Protein 1UCT (pdb70)

Secondary structure (DSSP, 8-state):
-GGGS----EEESS-SEEETT--EEEEE---TT-SEEEEEEEETTEEEE-SEE-----EEEE-S--GGG-EEEEEEEEETTTEEEE---EEEEEE-SS---EEEESS-SEE-TT---EEEEE-SSS--SEEEEEETT-SS--SEEE-SSSEEEE--S--GGG-EEEEEEEE-TTSTTEE------EEEEE-

Foldseek 3Di:
DCVVPAFWAKFWPFALEAEAQAKTKIWTADDVQFPDKFKWFDDPHDTDGAFDWPPVTTMGMHGRDHLVRFHKMWIWTHGPDDDIDTGDIAGHAYEAPAAAWAKDKPDDQEAEQQDKIKIWTAHPPDDFQKKFKDFPPDGHGGPRMDRDHRDIDMDPSDDQVPFTKIWMWGHHPVRVRYIYHTHDIDGHHYD

Structure (mmCIF, N/CA/C/O backbone):
data_1UCT
#
_entry.id   1UCT
#
_cell.length_a   59.010
_cell.length_b   69.450
_cell.length_c   106.350
_cell.angle_alpha   90.00
_cell.angle_beta   90.00
_cell.angle_gamma   90.00
#
_symmetry.space_group_name_H-M   'C 2 2 21'
#
loop_
_entity.id
_entity.type
_entity.pdbx_description
1 polymer 'Immunoglobulin alpha Fc receptor'
2 water water
#
loop_
_atom_site.group_PDB
_atom_site.id
_atom_site.type_symbol
_atom_site.label_atom_id
_atom_site.label_alt_id
_atom_site.label_comp_id
_atom_site.label_asym_id
_atom_site.label_entity_id
_atom_site.label_seq_id
_atom_site.pdbx_PDB_ins_code
_atom_site.Cartn_x
_atom_site.Cartn_y
_atom_site.Cartn_z
_atom_site.occupancy
_atom_site.B_iso_or_equiv
_atom_site.auth_seq_id
_atom_site.auth_comp_id
_atom_site.auth_asym_id
_atom_site.auth_atom_id
_atom_site.pdbx_PDB_model_num
ATOM 1 N N . GLN A 1 3 ? -9.008 5.330 -19.234 1.00 35.95 2 GLN A N 1
ATOM 2 C CA . GLN A 1 3 ? -8.300 4.266 -20.016 1.00 32.41 2 GLN A CA 1
ATOM 3 C C . GLN A 1 3 ? -6.878 4.714 -20.423 1.00 30.43 2 GLN A C 1
ATOM 4 O O . GLN A 1 3 ? -6.354 4.267 -21.463 1.00 27.20 2 GLN A O 1
ATOM 10 N N . GLU A 1 4 ? -6.232 5.552 -19.606 1.00 27.84 3 GLU A N 1
ATOM 11 C CA . GLU A 1 4 ? -4.900 6.030 -20.004 1.00 29.95 3 GLU A CA 1
ATOM 12 C C . GLU A 1 4 ? -3.896 4.928 -20.300 1.00 29.69 3 GLU A C 1
ATOM 13 O O . GLU A 1 4 ? -2.983 5.109 -21.112 1.00 29.51 3 GLU A O 1
ATOM 19 N N . GLY A 1 5 ? -4.092 3.775 -19.676 1.00 29.75 4 GLY A N 1
ATOM 20 C CA . GLY A 1 5 ? -3.194 2.654 -19.892 1.00 31.22 4 GLY A CA 1
ATOM 21 C C . GLY A 1 5 ? -3.185 2.187 -21.332 1.00 31.57 4 GLY A C 1
ATOM 22 O O . GLY A 1 5 ? -2.240 1.522 -21.755 1.00 32.71 4 GLY A O 1
ATOM 23 N N . ASP A 1 6 ? -4.228 2.509 -22.092 1.00 30.25 5 ASP A N 1
ATOM 24 C CA . ASP A 1 6 ? -4.269 2.099 -23.493 1.00 30.04 5 ASP A CA 1
ATOM 25 C C . ASP A 1 6 ? -3.454 3.008 -24.422 1.00 28.37 5 ASP A C 1
ATOM 26 O O . ASP A 1 6 ? -3.215 2.675 -25.584 1.00 27.37 5 ASP A O 1
ATOM 31 N N . PHE A 1 7 ? -3.001 4.133 -23.889 1.00 25.57 6 PHE A N 1
ATOM 32 C CA . PHE A 1 7 ? -2.258 5.125 -24.675 1.00 25.39 6 PHE A CA 1
ATOM 33 C C . PHE A 1 7 ? -0.940 5.541 -24.014 1.00 24.62 6 PHE A C 1
ATOM 34 O O . PHE A 1 7 ? -0.798 6.690 -23.581 1.00 23.23 6 PHE A O 1
ATOM 42 N N . PRO A 1 8 ? 0.036 4.623 -23.937 1.00 25.32 7 PRO A N 1
ATOM 43 C CA . PRO A 1 8 ? 1.329 4.947 -23.323 1.00 25.78 7 PRO A CA 1
ATOM 44 C C . PRO A 1 8 ? 1.915 6.101 -24.086 1.00 25.95 7 PRO A C 1
ATOM 45 O O . PRO A 1 8 ? 1.769 6.141 -25.288 1.00 26.88 7 PRO A O 1
ATOM 49 N N . MET A 1 9 ? 2.559 7.042 -23.390 1.00 26.67 8 MET A N 1
ATOM 50 C CA . MET A 1 9 ? 3.161 8.208 -24.042 1.00 25.46 8 MET A CA 1
ATOM 51 C C . MET A 1 9 ? 4.667 8.065 -23.995 1.00 25.03 8 MET A C 1
ATOM 52 O O . MET A 1 9 ? 5.191 7.259 -23.229 1.00 23.36 8 MET A O 1
ATOM 57 N N . PRO A 1 10 ? 5.389 8.862 -24.813 1.00 23.16 9 PRO A N 1
ATOM 58 C CA . PRO A 1 10 ? 6.860 8.833 -24.839 1.00 22.30 9 PRO A CA 1
ATOM 59 C C . PRO A 1 10 ? 7.282 9.364 -23.464 1.00 22.91 9 PRO A C 1
ATOM 60 O O . PRO A 1 10 ? 6.634 10.276 -22.916 1.00 20.97 9 PRO A O 1
ATOM 64 N N . PHE A 1 11 ? 8.347 8.817 -22.897 1.00 21.73 10 PHE A N 1
ATOM 65 C CA . PHE A 1 11 ? 8.766 9.272 -21.590 1.00 22.00 10 PHE A CA 1
ATOM 66 C C . PHE A 1 11 ? 9.560 10.556 -21.662 1.00 22.55 10 PHE A C 1
ATOM 67 O O . PHE A 1 11 ? 9.970 11.000 -22.735 1.00 19.06 10 PHE A O 1
ATOM 75 N N . ILE A 1 12 ? 9.737 11.182 -20.505 1.00 22.93 11 ILE A N 1
ATOM 76 C CA . ILE A 1 12 ? 10.579 12.375 -20.410 1.00 24.85 11 ILE A CA 1
ATOM 77 C C . ILE A 1 12 ? 11.214 12.147 -19.049 1.00 24.89 11 ILE A C 1
ATOM 78 O O . ILE A 1 12 ? 10.553 11.642 -18.158 1.00 24.35 11 ILE A O 1
ATOM 83 N N . SER A 1 13 ? 12.491 12.460 -18.891 1.00 25.73 12 SER A N 1
ATOM 84 C CA . SER A 1 13 ? 13.112 12.248 -17.605 1.00 27.97 12 SER A CA 1
ATOM 85 C C . SER A 1 13 ? 14.244 13.218 -17.379 1.00 25.90 12 SER A C 1
ATOM 86 O O . SER A 1 13 ? 14.902 13.654 -18.320 1.00 26.29 12 SER A O 1
ATOM 89 N N . ALA A 1 14 ? 14.445 13.584 -16.121 1.00 23.01 13 ALA A N 1
ATOM 90 C CA . ALA A 1 14 ? 15.493 14.509 -15.768 1.00 23.81 13 ALA A CA 1
ATOM 91 C C . ALA A 1 14 ? 16.694 13.624 -15.616 1.00 23.67 13 ALA A C 1
ATOM 92 O O . ALA A 1 14 ? 16.567 12.518 -15.105 1.00 24.12 13 ALA A O 1
ATOM 94 N N . LYS A 1 15 ? 17.850 14.090 -16.057 1.00 24.73 14 LYS A N 1
ATOM 95 C CA . LYS A 1 15 ? 19.042 13.279 -15.931 1.00 26.53 14 LYS A CA 1
ATOM 96 C C . LYS A 1 15 ? 19.885 13.830 -14.799 1.00 25.31 14 LYS A C 1
ATOM 97 O O . LYS A 1 15 ? 20.875 13.222 -14.374 1.00 24.84 14 LYS A O 1
ATOM 103 N N . SER A 1 16 ? 19.488 14.997 -14.317 1.00 25.42 15 SER A N 1
ATOM 104 C CA . SER A 1 16 ? 20.155 15.611 -13.176 1.00 26.39 15 SER A CA 1
ATOM 105 C C . SER A 1 16 ? 19.013 16.097 -12.293 1.00 26.05 15 SER A C 1
ATOM 106 O O . SER A 1 16 ? 17.843 15.938 -12.648 1.00 27.23 15 SER A O 1
ATOM 109 N N . SER A 1 17 ? 19.318 16.684 -11.143 1.00 24.63 16 SER A N 1
ATOM 110 C CA . SER A 1 17 ? 18.246 17.076 -10.235 1.00 22.88 16 SER A CA 1
ATOM 111 C C . SER A 1 17 ? 17.194 18.081 -10.729 1.00 19.63 16 SER A C 1
ATOM 112 O O . SER A 1 17 ? 17.507 19.146 -11.269 1.00 19.68 16 SER A O 1
ATOM 115 N N . PRO A 1 18 ? 15.914 17.751 -10.547 1.00 20.05 17 PRO A N 1
ATOM 116 C CA . PRO A 1 18 ? 14.889 18.696 -10.995 1.00 18.73 17 PRO A CA 1
ATOM 117 C C . PRO A 1 18 ? 14.629 19.802 -9.972 1.00 20.00 17 PRO A C 1
ATOM 118 O O . PRO A 1 18 ? 13.687 20.589 -10.13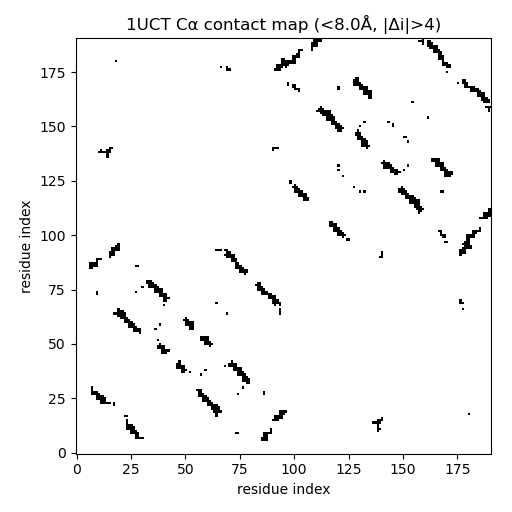0 1.00 22.68 17 PRO A O 1
ATOM 122 N N . VAL A 1 19 ? 15.406 19.809 -8.887 1.00 18.92 18 VAL A N 1
ATOM 123 C CA . VAL A 1 19 ? 15.302 20.819 -7.830 1.00 19.85 18 VAL A CA 1
ATOM 124 C C . VAL A 1 19 ? 16.565 21.634 -8.119 1.00 20.94 18 VAL A C 1
ATOM 125 O O . VAL A 1 19 ? 17.681 21.223 -7.818 1.00 20.87 18 VAL A O 1
ATOM 129 N N . ILE A 1 20 ? 16.387 22.801 -8.699 1.00 18.76 19 ILE A N 1
ATOM 130 C CA . ILE A 1 20 ? 17.537 23.541 -9.161 1.00 19.79 19 ILE A CA 1
ATOM 131 C C . ILE A 1 20 ? 17.815 24.908 -8.573 1.00 21.03 19 ILE A C 1
ATOM 132 O O . ILE A 1 20 ? 16.950 25.786 -8.618 1.00 22.13 19 ILE A O 1
ATOM 137 N N . PRO A 1 21 ? 19.037 25.127 -8.049 1.00 22.44 20 PRO A N 1
ATOM 138 C CA . PRO A 1 21 ? 19.343 26.448 -7.489 1.00 24.41 20 PRO A CA 1
ATOM 139 C C . PRO A 1 21 ? 19.227 27.511 -8.572 1.00 26.46 20 PRO A C 1
ATOM 140 O O . PRO A 1 21 ? 19.422 27.241 -9.766 1.00 26.19 20 PRO A O 1
ATOM 144 N N . LEU A 1 22 ? 18.937 28.734 -8.152 1.00 28.51 21 LEU A N 1
ATOM 145 C CA . LEU A 1 22 ? 18.800 29.827 -9.075 1.00 31.61 21 LEU A CA 1
ATOM 146 C C . LEU A 1 22 ? 20.079 29.909 -9.902 1.00 32.82 21 LEU A C 1
ATOM 147 O O . LEU A 1 22 ? 21.171 29.703 -9.385 1.00 33.54 21 LEU A O 1
ATOM 152 N N . ASP A 1 23 ? 19.935 30.166 -11.200 1.00 33.91 22 ASP A N 1
ATOM 153 C CA . ASP A 1 23 ? 21.069 30.241 -12.127 1.00 35.32 22 ASP A CA 1
ATOM 154 C C . ASP A 1 23 ? 21.728 28.890 -12.394 1.00 34.51 22 ASP A C 1
ATOM 155 O O . ASP A 1 23 ? 22.758 28.840 -13.066 1.00 35.36 22 ASP A O 1
ATOM 160 N N . GLY A 1 24 ? 21.146 27.800 -11.890 1.00 31.37 23 GLY A N 1
ATOM 161 C CA . GLY A 1 24 ? 21.728 26.479 -12.120 1.00 28.10 23 GLY A CA 1
ATOM 162 C C . GLY A 1 24 ? 21.383 25.895 -13.488 1.00 25.93 23 GLY A C 1
ATOM 163 O O . G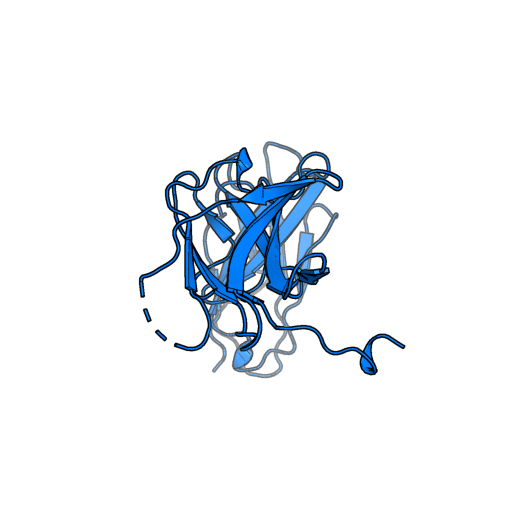LY A 1 24 ? 20.970 26.611 -14.408 1.00 25.26 23 GLY A O 1
ATOM 164 N N . SER A 1 25 ? 21.553 24.592 -13.657 1.00 25.10 24 SER A N 1
ATOM 165 C CA . SER A 1 25 ? 21.224 23.995 -14.948 1.00 25.13 24 SER A CA 1
ATOM 166 C C . SER A 1 25 ? 20.721 22.588 -14.757 1.00 23.35 24 SER A C 1
ATOM 167 O O . SER A 1 25 ? 20.777 22.051 -13.658 1.00 24.52 24 SER A O 1
ATOM 170 N N . VAL A 1 26 ? 20.179 21.999 -15.812 1.00 21.63 25 VAL A N 1
ATOM 171 C CA . VAL A 1 26 ? 19.653 20.638 -15.735 1.00 21.88 25 VAL A CA 1
ATOM 172 C C . VAL A 1 26 ? 19.715 20.002 -17.113 1.00 20.67 25 VAL A C 1
ATOM 173 O O . VAL A 1 26 ? 19.754 20.709 -18.146 1.00 21.91 25 VAL A O 1
ATOM 177 N N . LYS A 1 27 ? 19.762 18.671 -17.136 1.00 20.85 26 LYS A N 1
ATOM 178 C CA . LYS A 1 27 ? 19.807 17.921 -18.376 1.00 22.19 26 LYS A CA 1
ATOM 179 C C . LYS A 1 27 ? 18.522 17.097 -18.424 1.00 22.85 26 LYS A C 1
ATOM 180 O O . LYS A 1 27 ? 18.131 16.483 -17.421 1.00 23.25 26 LYS A O 1
ATOM 186 N N . ILE A 1 28 ? 17.891 17.053 -19.592 1.00 22.33 27 ILE A N 1
ATOM 187 C CA . ILE A 1 28 ? 16.640 16.340 -19.752 1.00 22.13 27 ILE A CA 1
ATOM 188 C C . ILE A 1 28 ? 16.673 15.472 -21.009 1.00 22.88 27 ILE A C 1
ATOM 189 O O . ILE A 1 28 ? 17.298 15.829 -22.006 1.00 20.44 27 ILE A O 1
ATOM 194 N N . GLN A 1 29 ? 15.983 14.337 -20.964 1.00 22.41 28 GLN A N 1
ATOM 195 C CA . GLN A 1 29 ? 15.970 13.427 -22.104 1.00 23.33 28 GLN A CA 1
ATOM 196 C C . GLN A 1 29 ? 14.552 13.016 -22.391 1.00 23.64 28 GLN A C 1
ATOM 197 O O . GLN A 1 29 ? 13.805 12.681 -21.468 1.00 24.04 28 GLN A O 1
ATOM 203 N N . CYS A 1 30 ? 14.180 13.029 -23.667 1.00 23.87 29 CYS A N 1
ATOM 204 C CA . CYS A 1 30 ? 12.837 12.643 -24.101 1.00 24.94 29 CYS A CA 1
ATOM 205 C C . CYS A 1 30 ? 12.948 11.410 -24.964 1.00 24.40 29 CYS A C 1
ATOM 206 O O . CYS A 1 30 ? 13.892 11.294 -25.740 1.00 26.33 29 CYS A O 1
ATOM 209 N N . GLN A 1 31 ? 11.989 10.506 -24.880 1.00 22.48 30 GLN A N 1
ATOM 210 C CA . GLN A 1 31 ? 12.051 9.295 -25.705 1.00 22.93 30 GLN A CA 1
ATOM 211 C C . GLN A 1 31 ? 11.893 9.614 -27.189 1.00 23.23 30 GLN A C 1
ATOM 212 O O . GLN A 1 31 ? 11.035 10.420 -27.569 1.00 20.73 30 GLN A O 1
ATOM 218 N N . ALA A 1 32 ? 12.699 8.959 -28.025 1.00 22.65 31 ALA A N 1
ATOM 219 C CA . ALA A 1 32 ? 12.638 9.176 -29.458 1.00 24.28 31 ALA A CA 1
ATOM 220 C C . ALA A 1 32 ? 11.401 8.613 -30.127 1.00 23.42 31 ALA A C 1
ATOM 221 O O . ALA A 1 32 ? 10.877 7.606 -29.717 1.00 23.45 31 ALA A O 1
ATOM 223 N N . ILE A 1 33 ? 10.926 9.313 -31.151 1.00 23.31 32 ILE A N 1
ATOM 224 C CA . ILE A 1 33 ? 9.800 8.849 -31.970 1.00 22.62 32 ILE A CA 1
ATOM 225 C C . ILE A 1 33 ? 10.411 8.982 -33.371 1.00 23.25 32 ILE A C 1
ATOM 226 O O . ILE A 1 33 ? 10.567 10.109 -33.903 1.00 21.21 32 ILE A O 1
ATOM 231 N N . ARG A 1 34 ? 10.779 7.841 -33.949 1.00 22.78 33 ARG A N 1
ATOM 232 C CA . ARG A 1 34 ? 11.446 7.793 -35.250 1.00 25.37 33 ARG A CA 1
ATOM 233 C C . ARG A 1 34 ? 10.867 8.611 -36.372 1.00 22.50 33 ARG A C 1
ATOM 234 O O . ARG A 1 34 ? 11.608 9.158 -37.179 1.00 21.34 33 ARG A O 1
ATOM 242 N N . GLU A 1 35 ? 9.546 8.672 -36.454 1.00 22.17 34 GLU A N 1
ATOM 243 C CA . GLU A 1 35 ? 8.896 9.428 -37.533 1.00 22.15 34 GLU A CA 1
ATOM 244 C C . GLU A 1 35 ? 8.826 10.947 -37.376 1.00 22.35 34 GLU A C 1
ATOM 245 O O . GLU A 1 35 ? 8.329 11.639 -38.283 1.00 21.02 34 GLU A O 1
ATOM 251 N N . ALA A 1 36 ? 9.318 11.478 -36.254 1.00 21.58 35 ALA A N 1
ATOM 252 C CA . ALA A 1 36 ? 9.267 12.942 -35.995 1.00 21.66 35 ALA A CA 1
ATOM 253 C C . ALA A 1 36 ? 10.366 13.694 -36.726 1.00 20.98 35 ALA A C 1
ATOM 254 O O . ALA A 1 36 ? 11.550 13.398 -36.534 1.00 22.17 35 ALA A O 1
ATOM 256 N N . TYR A 1 37 ? 10.018 14.672 -37.554 1.00 19.26 36 TYR A N 1
ATOM 257 C CA . TYR A 1 37 ? 11.070 15.373 -38.297 1.00 19.38 36 TYR A CA 1
ATOM 258 C C . TYR A 1 37 ? 11.768 16.363 -37.367 1.00 19.35 36 TYR A C 1
ATOM 259 O O . TYR A 1 37 ? 12.939 16.757 -37.574 1.00 19.10 36 TYR A O 1
ATOM 268 N N . LEU A 1 38 ? 11.061 16.695 -36.302 1.00 19.51 37 LEU A N 1
ATOM 269 C CA . LEU A 1 38 ? 11.572 17.572 -35.267 1.00 19.33 37 LEU A CA 1
ATOM 270 C C . LEU A 1 38 ? 11.026 17.241 -33.849 1.00 20.38 37 LEU A C 1
ATOM 271 O O . LEU A 1 38 ? 9.809 16.977 -33.632 1.00 18.67 37 LEU A O 1
ATOM 276 N N . THR A 1 39 ? 11.925 17.298 -32.874 1.00 18.76 38 THR A N 1
ATOM 277 C CA . THR A 1 39 ? 11.563 17.097 -31.482 1.00 18.82 38 THR A CA 1
ATOM 278 C C . THR A 1 39 ? 12.154 18.282 -30.737 1.00 18.49 38 THR A C 1
ATOM 279 O O . THR A 1 39 ? 13.335 18.611 -30.943 1.00 20.30 38 THR A O 1
ATOM 283 N N . GLN A 1 40 ? 11.353 18.940 -29.907 1.00 17.80 39 GLN A N 1
ATOM 284 C CA . GLN A 1 40 ? 11.824 20.096 -29.130 1.00 18.95 39 GLN A CA 1
ATOM 285 C C . GLN A 1 40 ? 11.281 20.013 -27.714 1.00 20.96 39 GLN A C 1
ATOM 286 O O . GLN A 1 40 ? 10.148 19.537 -27.488 1.00 19.50 39 GLN A O 1
ATOM 292 N N . LEU A 1 41 ? 12.088 20.491 -26.766 1.00 20.40 40 LEU A N 1
ATOM 293 C CA . LEU A 1 41 ? 11.707 20.538 -25.371 1.00 20.73 40 LEU A CA 1
ATOM 294 C C . LEU A 1 41 ? 10.915 21.825 -25.202 1.00 19.01 40 LEU A C 1
ATOM 295 O O . LEU A 1 41 ? 11.370 22.887 -25.629 1.00 19.76 40 LEU A O 1
ATOM 300 N N . MET A 1 42 ? 9.733 21.731 -24.597 1.00 18.51 41 MET A N 1
ATOM 301 C CA . MET A 1 42 ? 8.862 22.891 -24.408 1.00 18.34 41 MET A CA 1
ATOM 302 C C . MET A 1 42 ? 8.527 23.150 -22.919 1.00 18.88 41 MET A C 1
ATOM 303 O O . MET A 1 42 ? 8.458 22.219 -22.146 1.00 18.62 41 MET A O 1
ATOM 308 N N . ILE A 1 43 ? 8.343 24.415 -22.526 1.00 18.43 42 ILE A N 1
ATOM 309 C CA . ILE A 1 43 ? 7.896 24.702 -21.162 1.00 20.68 42 ILE A CA 1
ATOM 310 C C . ILE A 1 43 ? 6.469 25.182 -21.444 1.00 22.79 42 ILE A C 1
ATOM 311 O O . ILE A 1 43 ? 6.237 25.867 -22.451 1.00 21.18 42 ILE A O 1
ATOM 316 N N . ILE A 1 44 ? 5.533 24.855 -20.566 1.00 22.70 43 ILE A N 1
ATOM 317 C CA . ILE A 1 44 ? 4.146 25.219 -20.787 1.00 25.70 43 ILE A CA 1
ATOM 318 C C . ILE A 1 44 ? 3.708 26.360 -19.916 1.00 26.88 43 ILE A C 1
ATOM 319 O O . ILE A 1 44 ? 4.016 26.394 -18.721 1.00 27.61 43 ILE A O 1
ATOM 324 N N . LYS A 1 45 ? 2.964 27.280 -20.514 1.00 26.75 44 LYS A N 1
ATOM 325 C CA . LYS A 1 45 ? 2.446 28.441 -19.803 1.00 30.38 44 LYS A CA 1
ATOM 326 C C . LYS A 1 45 ? 0.958 28.454 -20.196 1.00 30.70 44 LYS A C 1
ATOM 327 O O . LYS A 1 45 ? 0.631 28.665 -21.369 1.00 31.08 44 LYS A O 1
ATOM 333 N N . ASN A 1 46 ? 0.067 28.233 -19.233 1.00 31.63 45 ASN A N 1
ATOM 334 C CA . ASN A 1 46 ? -1.379 28.149 -19.526 1.00 31.84 45 ASN A CA 1
ATOM 335 C C . ASN A 1 46 ? -1.465 27.031 -20.546 1.00 31.22 45 ASN A C 1
ATOM 336 O O . ASN A 1 46 ? -1.144 25.895 -20.223 1.00 32.43 45 ASN A O 1
ATOM 341 N N . SER A 1 47 ? -1.899 27.328 -21.767 1.00 28.75 46 SER A N 1
ATOM 342 C CA . SER A 1 47 ? -1.931 26.287 -22.792 1.00 27.70 46 SER A CA 1
ATOM 343 C C . SER A 1 47 ? -1.071 26.671 -23.987 1.00 26.90 46 SER A C 1
ATOM 344 O O . SER A 1 47 ? -1.382 26.325 -25.126 1.00 25.55 46 SER A O 1
ATOM 347 N N . THR A 1 48 ? 0.016 27.394 -23.715 1.00 26.03 47 THR A N 1
ATOM 348 C CA . THR A 1 48 ? 0.975 27.778 -24.749 1.00 25.79 47 THR A CA 1
ATOM 349 C C . THR A 1 48 ? 2.291 27.065 -24.457 1.00 25.05 47 THR A C 1
ATOM 350 O O . THR A 1 48 ? 2.761 27.024 -23.314 1.00 23.54 47 THR A O 1
ATOM 354 N N . TYR A 1 49 ? 2.879 26.485 -25.491 1.00 23.19 48 TYR A N 1
ATOM 355 C CA . TYR A 1 49 ? 4.132 25.766 -25.337 1.00 22.30 48 TYR A CA 1
ATOM 356 C C . TYR A 1 49 ? 5.179 26.665 -25.961 1.00 22.58 48 TYR A C 1
ATOM 357 O O . TYR A 1 49 ? 4.911 27.188 -27.025 1.00 21.39 48 TYR A O 1
ATOM 366 N N . ARG A 1 50 ? 6.343 26.833 -25.307 1.00 22.55 49 ARG A N 1
ATOM 367 C CA . ARG A 1 50 ? 7.435 27.643 -25.831 1.00 24.71 49 ARG A CA 1
ATOM 368 C C . ARG A 1 50 ? 8.778 26.862 -25.813 1.00 24.30 49 ARG A C 1
ATOM 369 O O . ARG A 1 50 ? 9.115 26.198 -24.816 1.00 22.42 49 ARG A O 1
ATOM 377 N N . GLU A 1 51 ? 9.542 26.934 -26.898 1.00 24.32 50 GLU A N 1
ATOM 378 C CA . GLU A 1 51 ? 10.829 26.213 -26.976 1.00 28.95 50 GLU A CA 1
ATOM 379 C C . GLU A 1 51 ? 11.742 26.694 -25.879 1.00 28.10 50 GLU A C 1
ATOM 380 O O . GLU A 1 51 ? 11.745 27.866 -25.543 1.00 31.05 50 GLU A O 1
ATOM 386 N N . ILE A 1 52 ? 12.520 25.803 -25.307 1.00 27.14 51 ILE A N 1
ATOM 387 C CA . ILE A 1 52 ? 13.457 26.230 -24.286 1.00 26.54 51 ILE A CA 1
ATOM 388 C C . ILE A 1 52 ? 14.609 25.230 -24.303 1.00 26.82 51 ILE A C 1
ATOM 389 O O . ILE A 1 52 ? 14.443 24.121 -24.813 1.00 25.48 51 ILE A O 1
ATOM 394 N N . GLY A 1 53 ? 15.780 25.630 -23.804 1.00 25.83 52 GLY A N 1
ATOM 395 C CA . GLY A 1 53 ? 16.913 24.713 -23.759 1.00 27.97 52 GLY A CA 1
ATOM 396 C C . GLY A 1 53 ? 17.772 24.537 -25.019 1.00 28.23 52 GLY A C 1
ATOM 397 O O . GLY A 1 53 ? 17.511 25.122 -26.063 1.00 29.05 52 GLY A O 1
ATOM 398 N N . ARG A 1 54 ? 18.814 23.724 -24.903 1.00 26.90 53 ARG A N 1
ATOM 399 C CA . ARG A 1 54 ? 19.708 23.467 -26.004 1.00 29.06 53 ARG A CA 1
ATOM 400 C C . ARG A 1 54 ? 19.730 21.986 -26.340 1.00 29.22 53 ARG A C 1
ATOM 401 O O . ARG A 1 54 ? 20.013 21.156 -25.488 1.00 28.60 53 ARG A O 1
ATOM 40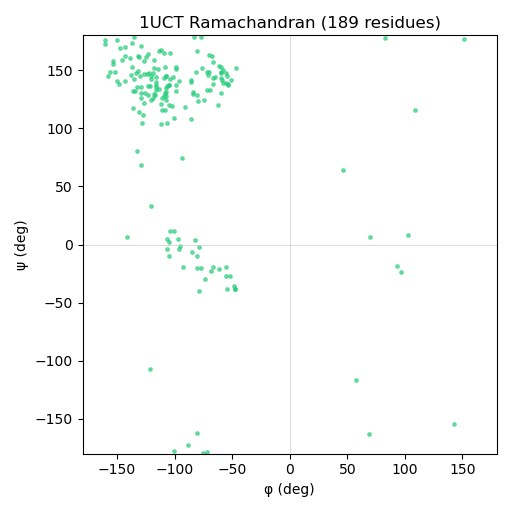9 N N . ARG A 1 55 ? 19.443 21.653 -27.591 1.00 29.65 54 ARG A N 1
ATOM 410 C CA . ARG A 1 55 ? 19.468 20.261 -28.010 1.00 29.97 54 ARG A CA 1
ATOM 411 C C . ARG A 1 55 ? 20.931 19.829 -28.071 1.00 32.03 54 ARG A C 1
ATOM 412 O O . ARG A 1 55 ? 21.777 20.554 -28.613 1.00 31.48 54 ARG A O 1
ATOM 420 N N . LEU A 1 56 ? 21.244 18.669 -27.500 1.00 32.83 55 LEU A N 1
ATOM 421 C CA . LEU A 1 56 ? 22.616 18.190 -27.543 1.00 35.57 55 LEU A CA 1
ATOM 422 C C . LEU A 1 56 ? 22.784 17.473 -28.878 1.00 38.00 55 LEU A C 1
ATOM 423 O O . LEU A 1 56 ? 21.942 16.648 -29.247 1.00 38.36 55 LEU A O 1
ATOM 428 N N . LYS A 1 57 ? 23.847 17.795 -29.611 1.00 40.32 56 LYS A N 1
ATOM 429 C CA . LYS A 1 57 ? 24.088 17.170 -30.923 1.00 43.35 56 LYS A CA 1
ATOM 430 C C . LYS A 1 57 ? 25.318 16.258 -30.894 1.00 43.57 56 LYS A C 1
ATOM 431 O O . LYS A 1 57 ? 25.416 15.337 -30.081 1.00 45.14 56 LYS A O 1
ATOM 437 N N . THR A 1 62 ? 18.768 6.858 -30.569 1.00 45.00 61 THR A N 1
ATOM 438 C CA . THR A 1 62 ? 19.220 7.879 -29.628 1.00 42.68 61 THR A CA 1
ATOM 439 C C . THR A 1 62 ? 18.067 8.800 -29.218 1.00 40.02 61 THR A C 1
ATOM 440 O O . THR A 1 62 ? 17.512 9.532 -30.043 1.00 39.20 61 THR A O 1
ATOM 444 N N . ASP A 1 63 ? 17.720 8.754 -27.933 1.00 35.72 62 ASP A N 1
ATOM 445 C CA . ASP A 1 63 ? 16.668 9.585 -27.381 1.00 31.99 62 ASP A CA 1
ATOM 446 C C . ASP A 1 63 ? 17.177 11.027 -27.259 1.00 29.45 62 ASP A C 1
ATOM 447 O O . ASP A 1 63 ? 18.195 11.277 -26.619 1.00 30.71 62 ASP A O 1
ATOM 452 N N . PRO A 1 64 ? 16.475 11.995 -27.849 1.00 26.39 63 PRO A N 1
ATOM 453 C CA . PRO A 1 64 ? 16.958 13.373 -27.739 1.00 26.63 63 PRO A CA 1
ATOM 454 C C . PRO A 1 64 ? 17.216 13.895 -26.314 1.00 27.11 63 PRO A C 1
ATOM 455 O O . PRO A 1 64 ? 16.441 13.651 -25.387 1.00 25.02 63 PRO A O 1
ATOM 459 N N . GLU A 1 65 ? 18.332 14.595 -26.164 1.00 24.83 64 GLU A N 1
ATOM 460 C CA . GLU A 1 65 ? 18.719 15.169 -24.890 1.00 25.13 64 GLU A CA 1
ATOM 461 C C . GLU A 1 65 ? 18.850 16.660 -24.991 1.00 23.78 64 GLU A C 1
ATOM 462 O O . GLU A 1 65 ? 19.311 17.190 -26.023 1.00 23.95 64 GLU A O 1
ATOM 468 N N . PHE A 1 66 ? 18.440 17.349 -23.924 1.00 22.43 65 PHE A N 1
ATOM 469 C CA . PHE A 1 66 ? 18.518 18.818 -23.889 1.00 22.32 65 PHE A CA 1
ATOM 470 C C . PHE A 1 66 ? 19.166 19.292 -22.599 1.00 23.73 65 PHE A C 1
ATOM 471 O O . PHE A 1 66 ? 19.236 18.573 -21.630 1.00 23.58 65 PHE A O 1
ATOM 479 N N . VAL A 1 67 ? 19.646 20.518 -22.595 1.00 25.99 66 VAL A N 1
ATOM 480 C CA . VAL A 1 67 ? 20.268 21.061 -21.410 1.00 27.13 66 VAL A CA 1
ATOM 481 C C . VAL A 1 67 ? 19.747 22.457 -21.244 1.00 27.29 66 VAL A C 1
ATOM 482 O O . VAL A 1 67 ? 19.717 23.190 -22.198 1.00 26.36 66 VAL A O 1
ATOM 486 N N . ILE A 1 68 ? 19.314 22.803 -20.030 1.00 28.43 67 ILE A N 1
ATOM 487 C CA . ILE A 1 68 ? 18.854 24.152 -19.744 1.00 28.78 67 ILE A CA 1
ATOM 488 C C . ILE A 1 68 ? 19.912 24.706 -18.802 1.00 31.12 67 ILE A C 1
ATOM 489 O O . ILE A 1 68 ? 20.174 24.146 -17.753 1.00 28.48 67 ILE A O 1
ATOM 494 N N . ASP A 1 69 ? 20.541 25.794 -19.204 1.00 34.75 68 ASP A N 1
ATOM 495 C CA . ASP A 1 69 ? 21.551 26.435 -18.386 1.00 38.89 68 ASP A CA 1
ATOM 496 C C . ASP A 1 69 ? 20.899 27.674 -17.780 1.00 39.24 68 ASP A C 1
ATOM 497 O O . ASP A 1 69 ? 19.844 28.112 -18.234 1.00 41.17 68 ASP A O 1
ATOM 502 N N . HIS A 1 70 ? 21.529 28.237 -16.763 1.00 38.63 69 HIS A N 1
ATOM 503 C CA . HIS A 1 70 ? 21.024 29.442 -16.132 1.00 39.59 69 HIS A CA 1
ATOM 504 C C . HIS A 1 70 ? 19.531 29.410 -15.820 1.00 38.89 69 HIS A C 1
ATOM 505 O O . HIS A 1 70 ? 18.756 30.198 -16.357 1.00 40.60 69 HIS A O 1
ATOM 512 N N . MET A 1 71 ? 19.141 28.504 -14.931 1.00 36.90 70 MET A N 1
ATOM 513 C CA . MET A 1 71 ? 17.752 28.358 -14.555 1.00 34.55 70 MET A CA 1
ATOM 514 C C . MET A 1 71 ? 17.288 29.559 -13.764 1.00 34.59 70 MET A C 1
ATOM 515 O O . MET A 1 71 ? 17.970 30.044 -12.861 1.00 32.63 70 MET A O 1
ATOM 520 N N . ASP A 1 72 ? 16.135 30.086 -14.138 1.00 35.05 71 ASP A N 1
ATOM 521 C CA . ASP A 1 72 ? 15.621 31.217 -13.385 1.00 33.96 71 ASP A CA 1
ATOM 522 C C . ASP A 1 72 ? 14.158 30.985 -13.188 1.00 32.49 71 ASP A C 1
ATOM 523 O O . ASP A 1 72 ? 13.624 30.022 -13.728 1.00 31.79 71 ASP A O 1
ATOM 528 N N . ALA A 1 73 ? 13.514 31.845 -12.404 1.00 31.79 72 ALA A N 1
ATOM 529 C CA . ALA A 1 73 ? 12.098 31.698 -12.104 1.00 30.93 72 ALA A CA 1
ATOM 530 C C . ALA A 1 73 ? 11.205 31.442 -13.306 1.00 31.09 72 ALA A C 1
ATOM 531 O O . ALA A 1 73 ? 10.249 30.655 -13.232 1.00 32.62 72 ALA A O 1
ATOM 533 N N . ASN A 1 74 ? 11.491 32.090 -14.423 1.00 30.29 73 ASN A N 1
ATOM 534 C CA . ASN A 1 74 ? 10.654 31.894 -15.600 1.00 31.08 73 ASN A CA 1
ATOM 535 C C . ASN A 1 74 ? 10.745 30.506 -16.170 1.00 28.84 73 ASN A C 1
ATOM 536 O O . ASN A 1 74 ? 9.883 30.092 -16.930 1.00 29.56 73 ASN A O 1
ATOM 541 N N . LYS A 1 75 ? 11.797 29.789 -15.832 1.00 27.08 74 LYS A N 1
ATOM 542 C CA . LYS A 1 75 ? 11.976 28.438 -16.362 1.00 25.85 74 LYS A CA 1
ATOM 543 C C . LYS A 1 75 ? 11.509 27.350 -15.413 1.00 24.59 74 LYS A C 1
ATOM 544 O O . LYS A 1 75 ? 11.697 26.151 -15.692 1.00 24.46 74 LYS A O 1
ATOM 550 N N . ALA A 1 76 ? 10.916 27.761 -14.290 1.00 22.66 75 ALA A N 1
ATOM 551 C CA . ALA A 1 76 ? 10.428 26.809 -13.305 1.00 22.19 75 ALA A CA 1
ATOM 552 C C . ALA A 1 76 ? 9.069 26.453 -13.784 1.00 22.29 75 ALA A C 1
ATOM 553 O O . ALA A 1 76 ? 8.346 27.345 -14.227 1.00 22.48 75 ALA A O 1
ATOM 555 N N . GLY A 1 77 ? 8.699 25.174 -13.688 1.00 19.78 76 GLY A N 1
ATOM 556 C CA . GLY A 1 77 ? 7.382 24.800 -14.165 1.00 18.19 76 GLY A CA 1
ATOM 557 C C . GLY A 1 77 ? 7.264 23.451 -14.855 1.00 18.00 76 GLY A C 1
ATOM 558 O O . GLY A 1 77 ? 8.073 22.547 -14.614 1.00 16.26 76 GLY A O 1
ATOM 559 N N . ARG A 1 78 ? 6.261 23.337 -15.729 1.00 16.31 77 ARG A N 1
ATOM 560 C CA . ARG A 1 78 ? 5.949 22.090 -16.433 1.00 19.30 77 ARG A CA 1
ATOM 561 C C . ARG A 1 78 ? 6.515 22.039 -17.842 1.00 19.20 77 ARG A C 1
ATOM 562 O O . ARG A 1 78 ? 6.387 23.000 -18.619 1.00 21.39 77 ARG A O 1
ATOM 570 N N . TYR A 1 79 ? 7.161 20.917 -18.143 1.00 19.13 78 TYR A N 1
ATOM 571 C CA . TYR A 1 79 ? 7.802 20.664 -19.433 1.00 18.29 78 TYR A CA 1
ATOM 572 C C . TYR A 1 79 ? 7.309 19.404 -20.124 1.00 18.16 78 TYR A C 1
ATOM 573 O O . TYR A 1 79 ? 7.028 18.417 -19.477 1.00 18.71 78 TYR A O 1
ATOM 582 N N . GLN A 1 80 ? 7.275 19.459 -21.453 1.00 17.65 79 GLN A N 1
ATOM 583 C CA . GLN A 1 80 ? 6.918 18.348 -22.334 1.00 16.39 79 GLN A CA 1
ATOM 584 C C . GLN A 1 80 ? 7.688 18.539 -23.639 1.00 16.62 79 GLN A C 1
ATOM 585 O O . GLN A 1 80 ? 7.856 19.670 -24.118 1.00 16.01 79 GLN A O 1
ATOM 591 N N . CYS A 1 81 ? 8.175 17.451 -24.215 1.00 16.11 80 CYS A N 1
ATOM 592 C CA . CYS A 1 81 ? 8.832 17.557 -25.507 1.00 16.42 80 CYS A CA 1
ATOM 593 C C . CYS A 1 81 ? 7.677 17.573 -26.515 1.00 15.77 80 CYS A C 1
ATOM 594 O O . CYS A 1 81 ? 6.633 16.947 -26.283 1.00 16.87 80 CYS A O 1
ATOM 597 N N . GLN A 1 82 ? 7.855 18.271 -27.617 1.00 14.31 81 GLN A N 1
ATOM 598 C CA . GLN A 1 82 ? 6.841 18.337 -28.644 1.00 16.12 81 GLN A CA 1
ATOM 599 C C . GLN A 1 82 ? 7.464 17.711 -29.893 1.00 17.41 81 GLN A C 1
ATOM 600 O O . GLN A 1 82 ? 8.584 18.078 -30.293 1.00 17.09 81 GLN A O 1
ATOM 606 N N . TYR A 1 83 ? 6.740 16.752 -30.478 1.00 16.31 82 TYR A N 1
ATOM 607 C CA . TYR A 1 83 ? 7.180 16.045 -31.660 1.00 17.06 82 TYR A CA 1
ATOM 608 C C . TYR A 1 83 ? 6.344 16.484 -32.843 1.00 16.80 82 TYR A C 1
ATOM 609 O O . TYR A 1 83 ? 5.123 16.507 -32.738 1.00 18.27 82 TYR A O 1
ATOM 618 N N . ARG A 1 84 ? 6.978 16.839 -33.950 1.00 16.04 83 ARG A N 1
ATOM 619 C CA . ARG A 1 84 ? 6.230 17.210 -35.144 1.00 17.89 83 ARG A CA 1
ATOM 620 C C . ARG A 1 84 ? 6.417 16.047 -36.094 1.00 19.12 83 ARG A C 1
ATOM 621 O O . ARG A 1 84 ? 7.533 15.663 -36.405 1.00 16.02 83 ARG A O 1
ATOM 629 N N . ILE A 1 85 ? 5.297 15.490 -36.541 1.00 20.85 84 ILE A N 1
ATOM 630 C CA . ILE A 1 85 ? 5.286 14.346 -37.431 1.00 22.86 84 ILE A CA 1
ATOM 631 C C . ILE A 1 85 ? 4.425 14.681 -38.667 1.00 24.30 84 ILE A C 1
ATOM 632 O O . ILE A 1 85 ? 3.237 15.006 -38.532 1.00 23.74 84 ILE A O 1
ATOM 637 N N . GLY A 1 86 ? 5.021 14.601 -39.861 1.00 27.02 85 GLY A N 1
ATOM 638 C CA . GLY A 1 86 ? 4.261 14.867 -41.071 1.00 27.47 85 GLY A CA 1
ATOM 639 C C . GLY A 1 86 ? 3.898 16.334 -41.149 1.00 29.94 85 GLY A C 1
ATOM 640 O O . GLY A 1 86 ? 4.457 17.169 -40.424 1.00 29.53 85 GLY A O 1
ATOM 641 N N . HIS A 1 87 ? 2.931 16.655 -41.991 1.00 29.84 86 HIS A N 1
ATOM 642 C CA . HIS A 1 87 ? 2.564 18.036 -42.209 1.00 30.82 86 HIS A CA 1
ATOM 643 C C . HIS A 1 87 ? 1.661 18.768 -41.246 1.00 29.68 86 HIS A C 1
ATOM 644 O O . HIS A 1 87 ? 1.668 19.997 -41.253 1.00 28.78 86 HIS A O 1
ATOM 651 N N . TYR A 1 88 ? 0.882 18.062 -40.427 1.00 28.16 87 TYR A N 1
ATOM 652 C CA . TYR A 1 88 ? -0.054 18.762 -39.521 1.00 26.56 87 TYR A CA 1
ATOM 653 C C . TYR A 1 88 ? -0.235 18.197 -38.121 1.00 25.33 87 TYR A C 1
ATOM 654 O O . TYR A 1 88 ? -1.100 18.668 -37.386 1.00 24.92 87 TYR A O 1
ATOM 663 N N . ARG A 1 89 ? 0.556 17.197 -37.746 1.00 24.01 88 ARG A N 1
ATOM 664 C CA . ARG A 1 89 ? 0.422 16.599 -36.413 1.00 23.35 88 ARG A CA 1
ATOM 665 C C . ARG A 1 89 ? 1.506 16.911 -35.395 1.00 22.34 88 ARG A C 1
ATOM 666 O O . ARG A 1 89 ? 2.717 16.848 -35.715 1.00 21.49 88 ARG A O 1
ATOM 674 N N . PHE A 1 90 ? 1.075 17.240 -34.165 1.00 20.15 89 PHE A N 1
ATOM 675 C CA . PHE A 1 90 ? 1.998 17.471 -33.051 1.00 19.62 89 PHE A CA 1
ATOM 676 C C . PHE A 1 90 ? 1.602 16.454 -31.988 1.00 20.75 89 PHE A C 1
ATOM 677 O O . PHE A 1 90 ? 0.410 16.153 -31.832 1.00 20.15 89 PHE A O 1
ATOM 685 N N . ARG A 1 91 ? 2.572 15.930 -31.247 1.00 18.81 90 ARG A N 1
ATOM 686 C CA . ARG A 1 91 ? 2.233 15.086 -30.123 1.00 19.55 90 ARG A CA 1
ATOM 687 C C . ARG A 1 91 ? 3.270 15.397 -29.028 1.00 20.03 90 ARG A C 1
ATOM 688 O O . ARG A 1 91 ? 4.257 16.098 -29.291 1.00 16.73 90 ARG A O 1
ATOM 696 N N . TYR A 1 92 ? 3.047 14.893 -27.814 1.00 17.94 91 TYR A N 1
ATOM 697 C CA . TYR A 1 92 ? 3.937 15.234 -26.705 1.00 19.11 91 TYR A CA 1
ATOM 698 C C . TYR A 1 92 ? 4.433 14.063 -25.851 1.00 18.47 91 TYR A C 1
ATOM 699 O O . TYR A 1 92 ? 3.870 12.992 -25.868 1.00 18.39 91 TYR A O 1
ATOM 708 N N . SER A 1 93 ? 5.498 14.307 -25.105 1.00 17.50 92 SER A N 1
ATOM 709 C CA . SER A 1 93 ? 6.018 13.327 -24.189 1.00 18.22 92 SER A CA 1
ATOM 710 C C . SER A 1 93 ? 5.137 13.519 -22.959 1.00 18.24 92 SER A C 1
ATOM 711 O O . SER A 1 93 ? 4.243 14.368 -22.948 1.00 18.87 92 SER A O 1
ATOM 714 N N . ASP A 1 94 ? 5.360 12.719 -21.927 1.00 19.14 93 ASP A N 1
ATOM 715 C CA . ASP A 1 94 ? 4.629 12.926 -20.695 1.00 20.63 93 ASP A CA 1
ATOM 716 C C . ASP A 1 94 ? 5.244 14.233 -20.103 1.00 20.83 93 ASP A C 1
ATOM 717 O O . ASP A 1 94 ? 6.164 14.808 -20.693 1.00 20.12 93 ASP A O 1
ATOM 722 N N . THR A 1 95 ? 4.785 14.671 -18.936 1.00 19.99 94 THR A N 1
ATOM 723 C CA . THR A 1 95 ? 5.231 15.937 -18.358 1.00 18.73 94 THR A CA 1
ATOM 724 C C . THR A 1 95 ? 6.193 15.791 -17.230 1.00 20.16 94 THR A C 1
ATOM 725 O O . THR A 1 95 ? 6.014 14.903 -16.403 1.00 20.25 94 THR A O 1
ATOM 729 N N . LEU A 1 96 ? 7.171 16.700 -17.166 1.00 20.45 95 LEU A N 1
ATOM 730 C CA . LEU A 1 96 ? 8.201 16.741 -16.100 1.00 21.25 95 LEU A CA 1
ATOM 731 C C . LEU A 1 96 ? 8.057 18.086 -15.382 1.00 21.61 95 LEU A C 1
ATOM 732 O O . LEU A 1 96 ? 7.715 19.089 -16.037 1.00 20.96 95 LEU A O 1
ATOM 737 N N . GLU A 1 97 ? 8.338 18.129 -14.073 1.00 20.51 96 GLU A N 1
ATOM 738 C CA . GLU A 1 97 ? 8.249 19.381 -13.295 1.00 20.99 96 GLU A CA 1
ATOM 739 C C . GLU A 1 97 ? 9.614 19.771 -12.770 1.00 19.94 96 GLU A C 1
ATOM 740 O O . GLU A 1 97 ? 10.307 18.940 -12.227 1.00 18.89 96 GLU A O 1
ATOM 746 N N . LEU A 1 98 ? 9.987 21.032 -12.931 1.00 19.91 97 LEU A N 1
ATOM 747 C CA . LEU A 1 98 ? 11.253 21.547 -12.434 1.00 17.63 97 LEU A CA 1
ATOM 748 C C . LEU A 1 98 ? 10.952 22.699 -11.484 1.00 18.16 97 LEU A C 1
ATOM 749 O O . LEU A 1 98 ? 10.098 23.526 -11.784 1.00 17.42 97 LEU A O 1
ATOM 754 N N . VAL A 1 99 ? 11.637 22.748 -10.341 1.00 16.26 98 VAL A N 1
ATOM 755 C CA . VAL A 1 99 ? 11.458 23.859 -9.406 1.00 17.82 98 VAL A CA 1
ATOM 756 C C . VAL A 1 99 ? 12.816 24.579 -9.299 1.00 17.43 98 VAL A C 1
ATOM 757 O O . VAL A 1 99 ? 13.878 23.988 -9.522 1.00 15.69 98 VAL A O 1
ATOM 761 N N . VAL A 1 100 ? 12.770 25.872 -9.002 1.00 17.54 99 VAL A N 1
ATOM 762 C CA . VAL A 1 100 ? 13.982 26.668 -8.872 1.00 17.89 99 VAL A CA 1
ATOM 763 C C . VAL A 1 100 ? 13.987 27.093 -7.428 1.00 17.28 99 VAL A C 1
ATOM 764 O O . VAL A 1 100 ? 12.948 27.516 -6.912 1.00 17.36 99 VAL A O 1
ATOM 768 N N . THR A 1 101 ? 15.148 26.999 -6.787 1.00 17.61 100 THR A N 1
ATOM 769 C CA . THR A 1 101 ? 15.280 27.319 -5.376 1.00 16.81 100 THR A CA 1
ATOM 770 C C . THR A 1 101 ? 16.121 28.567 -5.146 1.00 17.81 100 THR A C 1
ATOM 771 O O . THR A 1 101 ? 16.792 29.064 -6.074 1.00 17.49 100 THR A O 1
ATOM 775 N N . GLY A 1 102 ? 16.080 29.069 -3.911 1.00 15.97 101 GLY A N 1
ATOM 776 C CA . GLY A 1 102 ? 16.830 30.247 -3.556 1.00 16.60 101 GLY A CA 1
ATOM 777 C C . GLY A 1 102 ? 15.982 31.510 -3.462 1.00 18.35 101 GLY A C 1
ATOM 778 O O . GLY A 1 102 ? 16.540 32.611 -3.326 1.00 18.62 101 GLY A O 1
ATOM 779 N N . LEU A 1 103 ? 14.647 31.392 -3.536 1.00 18.61 102 LEU A N 1
ATOM 780 C CA . LEU A 1 103 ? 13.795 32.605 -3.515 1.00 19.59 102 LEU A CA 1
ATOM 781 C C . LEU A 1 103 ? 13.211 33.033 -2.168 1.00 19.35 102 LEU A C 1
ATOM 782 O O . LEU A 1 103 ? 12.526 34.064 -2.097 1.00 19.03 102 LEU A O 1
ATOM 787 N N . TYR A 1 104 ? 13.493 32.272 -1.117 1.00 18.51 103 TYR A N 1
ATOM 788 C CA . TYR A 1 104 ? 13.020 32.583 0.228 1.00 18.35 103 TYR A CA 1
ATOM 789 C C . TYR A 1 104 ? 14.106 32.141 1.226 1.00 19.08 103 TYR A C 1
ATOM 790 O O . TYR A 1 104 ? 14.941 31.295 0.887 1.00 19.02 103 TYR A O 1
ATOM 799 N N . GLY A 1 105 ? 14.099 32.706 2.439 1.00 17.77 104 GLY A N 1
ATOM 800 C CA . GLY A 1 105 ? 15.046 32.273 3.464 1.00 15.85 104 GLY A CA 1
ATOM 801 C C . GLY A 1 105 ? 14.810 30.789 3.733 1.00 15.54 104 GLY A C 1
ATOM 802 O O . GLY A 1 105 ? 13.687 30.284 3.665 1.00 13.24 104 GLY A O 1
ATOM 803 N N . LYS A 1 106 ? 15.863 30.062 4.064 1.00 15.37 105 LYS A N 1
ATOM 804 C CA . LYS A 1 106 ? 15.725 28.636 4.269 1.00 15.66 105 LYS A CA 1
ATOM 805 C C . LYS A 1 106 ? 14.996 28.300 5.540 1.00 15.77 105 LYS A C 1
ATOM 806 O O . LYS A 1 106 ? 15.089 29.025 6.548 1.00 15.85 105 LYS A O 1
ATOM 812 N N . PRO A 1 107 ? 14.270 27.185 5.530 1.00 16.52 106 PRO A N 1
ATOM 813 C CA . PRO A 1 107 ? 13.528 26.738 6.728 1.00 16.26 106 PRO A CA 1
ATOM 814 C C . PRO A 1 107 ? 14.525 25.880 7.529 1.00 16.48 106 PRO A C 1
ATOM 815 O O . PRO A 1 107 ? 15.684 25.813 7.148 1.00 15.52 106 PRO A O 1
ATOM 819 N N . PHE A 1 108 ? 14.099 25.209 8.604 1.00 17.47 107 PHE A N 1
ATOM 820 C CA . PHE A 1 108 ? 15.007 24.369 9.418 1.00 19.00 107 PHE A CA 1
ATOM 821 C C . PHE A 1 108 ? 14.505 22.919 9.513 1.00 17.80 107 PHE A C 1
ATOM 822 O O . PHE A 1 108 ? 13.330 22.671 9.753 1.00 19.27 107 PHE A O 1
ATOM 830 N N . LEU A 1 109 ? 15.402 21.963 9.363 1.00 16.64 108 LEU A N 1
ATOM 831 C CA . LEU A 1 109 ? 15.024 20.550 9.406 1.00 15.87 108 LEU A CA 1
ATOM 832 C C . LEU A 1 109 ? 15.516 19.929 10.711 1.00 17.63 108 LEU A C 1
ATOM 833 O O . LEU A 1 109 ? 16.707 20.022 11.034 1.00 15.61 108 LEU A O 1
ATOM 838 N N . SER A 1 110 ? 14.630 19.272 11.453 1.00 16.45 109 SER A N 1
ATOM 839 C CA . SER A 1 110 ? 15.076 18.662 12.691 1.00 18.88 109 SER A CA 1
ATOM 840 C C . SER A 1 110 ? 14.605 17.204 12.705 1.00 20.95 109 SER A C 1
ATOM 841 O O . SER A 1 110 ? 13.856 16.810 11.812 1.00 21.13 109 SER A O 1
ATOM 844 N N . ALA A 1 111 ? 15.070 16.406 13.675 1.00 22.45 110 ALA A N 1
ATOM 845 C CA . ALA A 1 111 ? 14.691 14.971 13.784 1.00 23.44 110 ALA A CA 1
ATOM 846 C C . ALA A 1 111 ? 14.160 14.668 15.173 1.00 24.63 110 ALA A C 1
ATOM 847 O O . ALA A 1 111 ? 14.461 15.390 16.125 1.00 25.46 110 ALA A O 1
ATOM 849 N N . ASP A 1 112 ? 13.384 13.598 15.321 1.00 24.97 111 ASP A N 1
ATOM 850 C CA . ASP A 1 112 ? 12.870 13.285 16.636 1.00 25.80 111 ASP A CA 1
ATOM 851 C C . ASP A 1 112 ? 13.713 12.245 17.379 1.00 26.30 111 ASP A C 1
ATOM 852 O O . ASP A 1 112 ? 13.451 11.949 18.565 1.00 27.46 111 ASP A O 1
ATOM 857 N N . ARG A 1 113 ? 14.741 11.720 16.711 1.00 25.19 112 ARG A N 1
ATOM 858 C CA . ARG A 1 113 ? 15.649 10.720 17.334 1.00 25.48 112 ARG A CA 1
ATOM 859 C C . ARG A 1 113 ? 16.984 10.663 16.553 1.00 23.65 112 ARG A C 1
ATOM 860 O O . ARG A 1 113 ? 17.135 11.342 15.521 1.00 22.21 112 ARG A O 1
ATOM 868 N N . GLY A 1 114 ? 17.938 9.869 17.040 1.00 23.06 113 GLY A N 1
ATOM 869 C CA . GLY A 1 114 ? 19.244 9.771 16.395 1.00 22.33 113 GLY A CA 1
ATOM 870 C C . GLY A 1 114 ? 19.146 9.378 14.935 1.00 22.81 113 GLY A C 1
ATOM 871 O O . GLY A 1 114 ? 18.248 8.590 14.597 1.00 23.01 113 GLY A O 1
ATOM 872 N N . LEU A 1 115 ? 20.064 9.851 14.076 1.00 22.12 114 LEU A N 1
ATOM 873 C CA . LEU A 1 115 ? 19.965 9.566 12.625 1.00 22.98 114 LEU A CA 1
ATOM 874 C C . LEU A 1 115 ? 20.555 8.236 12.148 1.00 25.33 114 LEU A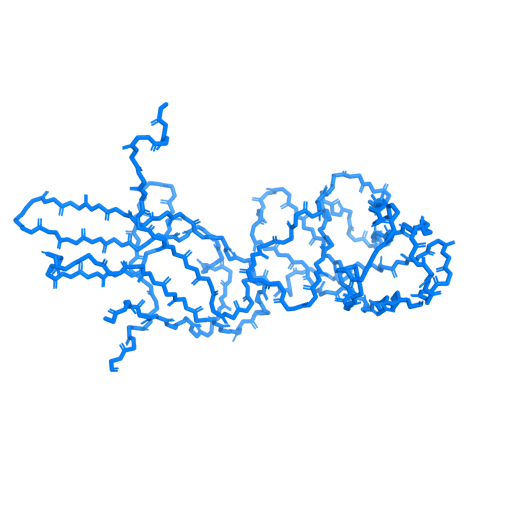 C 1
ATOM 875 O O . LEU A 1 115 ? 20.428 7.877 10.975 1.00 25.05 114 LEU A O 1
ATOM 880 N N . VAL A 1 116 ? 21.212 7.509 13.039 1.00 25.65 115 VAL A N 1
ATOM 881 C CA . VAL A 1 116 ? 21.757 6.218 12.678 1.00 28.89 115 VAL A CA 1
ATOM 882 C C . VAL A 1 116 ? 20.756 5.229 13.224 1.00 29.24 115 VAL A C 1
ATOM 883 O O . VAL A 1 116 ? 20.645 5.098 14.432 1.00 29.38 115 VAL A O 1
ATOM 887 N N . LEU A 1 117 ? 19.997 4.575 12.338 1.00 30.90 116 LEU A N 1
ATOM 888 C CA . LEU A 1 117 ? 18.963 3.634 12.780 1.00 33.94 116 LEU A CA 1
ATOM 889 C C . LEU A 1 117 ? 19.087 2.224 12.251 1.00 34.57 116 LEU A C 1
ATOM 890 O O . LEU A 1 117 ? 19.759 1.968 11.250 1.00 34.99 116 LEU A O 1
ATOM 895 N N . MET A 1 118 ? 18.363 1.327 12.910 1.00 35.50 117 MET A N 1
ATOM 896 C CA . MET A 1 118 ? 18.333 -0.085 12.544 1.00 37.34 117 MET A CA 1
ATOM 897 C C . MET A 1 118 ? 17.080 -0.311 11.730 1.00 36.11 117 MET A C 1
ATOM 898 O O . MET A 1 118 ? 16.078 0.373 11.924 1.00 35.10 117 MET A O 1
ATOM 903 N N . PRO A 1 119 ? 17.110 -1.284 10.813 1.00 36.49 118 PRO A N 1
ATOM 904 C CA . PRO A 1 119 ? 15.921 -1.544 9.995 1.00 36.37 118 PRO A CA 1
ATOM 905 C C . PRO A 1 119 ? 14.669 -1.778 10.833 1.00 36.51 118 PRO A C 1
ATOM 906 O O . PRO A 1 119 ? 14.722 -2.445 11.862 1.00 36.00 118 PRO A O 1
ATOM 910 N N . GLY A 1 120 ? 13.549 -1.199 10.408 1.00 36.57 119 GLY A N 1
ATOM 911 C CA . GLY A 1 120 ? 12.312 -1.379 11.146 1.00 37.31 119 GLY A CA 1
ATOM 912 C C . GLY A 1 120 ? 11.982 -0.252 12.118 1.00 37.48 119 GLY A C 1
ATOM 913 O O . GLY A 1 120 ? 10.811 -0.047 12.463 1.00 37.70 119 GLY A O 1
ATOM 914 N N . GLU A 1 121 ? 12.999 0.481 12.560 1.00 36.46 120 GLU A N 1
ATOM 915 C CA . GLU A 1 121 ? 12.780 1.566 13.498 1.00 36.38 120 GLU A CA 1
ATOM 916 C C . GLU A 1 121 ? 12.065 2.732 12.838 1.00 35.61 120 GLU A C 1
ATOM 917 O O . GLU A 1 121 ? 12.021 2.848 11.599 1.00 34.74 120 GLU A O 1
ATOM 923 N N . ASN A 1 122 ? 11.519 3.611 13.668 1.00 33.31 121 ASN A N 1
ATOM 924 C CA . ASN A 1 122 ? 10.796 4.762 13.146 1.00 32.62 121 ASN A CA 1
ATOM 925 C C . ASN A 1 122 ? 11.573 6.064 13.359 1.00 30.55 121 ASN A C 1
ATOM 926 O O . ASN A 1 122 ? 12.381 6.192 14.273 1.00 29.26 121 ASN A O 1
ATOM 931 N N . ILE A 1 123 ? 11.327 7.030 12.492 1.00 29.04 122 ILE A N 1
ATOM 932 C CA . ILE A 1 123 ? 11.928 8.341 12.656 1.00 27.27 122 ILE A CA 1
ATOM 933 C C . ILE A 1 123 ? 11.067 9.325 11.905 1.00 27.35 122 ILE A C 1
ATOM 934 O O . ILE A 1 123 ? 10.524 8.979 10.844 1.00 26.03 122 ILE A O 1
ATOM 939 N N . SER A 1 124 ? 10.952 10.538 12.457 1.00 25.82 123 SER A N 1
ATOM 940 C CA . SER A 1 124 ? 10.186 11.629 11.847 1.00 25.61 123 SER A CA 1
ATOM 941 C C . SER A 1 124 ? 11.082 12.839 11.644 1.00 24.24 123 SER A C 1
ATOM 942 O O . SER A 1 124 ? 11.741 13.279 12.597 1.00 23.77 123 SER A O 1
ATOM 945 N N . LEU A 1 125 ? 11.100 13.386 10.431 1.00 22.71 124 LEU A N 1
ATOM 946 C CA . LEU A 1 125 ? 11.859 14.613 10.175 1.00 22.44 124 LEU A CA 1
ATOM 947 C C . LEU A 1 125 ? 10.798 15.734 10.173 1.00 23.11 124 LEU A C 1
ATOM 948 O O . LEU A 1 125 ? 9.643 15.533 9.731 1.00 20.97 124 LEU A O 1
ATOM 953 N N . THR A 1 126 ? 11.174 16.898 10.683 1.00 22.14 125 THR A N 1
ATOM 954 C CA . THR A 1 126 ? 10.250 18.024 10.769 1.00 22.15 125 THR A CA 1
ATOM 955 C C . THR A 1 126 ? 10.803 19.280 10.106 1.00 21.79 125 THR A C 1
ATOM 956 O O . THR A 1 126 ? 11.947 19.676 10.370 1.00 21.76 12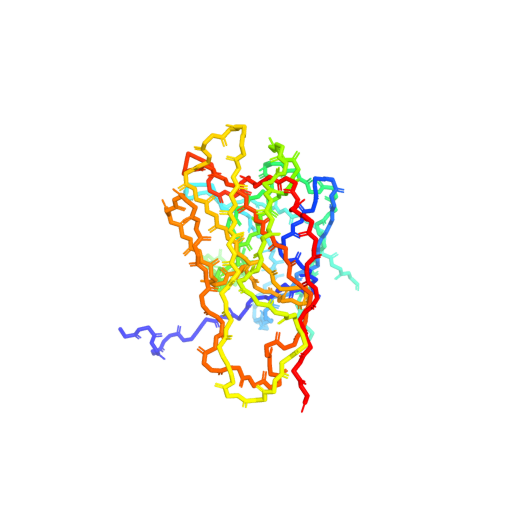5 THR A O 1
ATOM 960 N N . CYS A 1 127 ? 10.013 19.913 9.245 1.00 20.46 126 CYS A N 1
ATOM 961 C CA . CYS A 1 127 ? 10.481 21.142 8.617 1.00 21.32 126 CYS A CA 1
ATOM 962 C C . CYS A 1 127 ? 9.721 22.279 9.242 1.00 22.30 126 CYS A C 1
ATOM 963 O O . CYS A 1 127 ? 8.475 22.209 9.378 1.00 23.36 126 CYS A O 1
ATOM 966 N N . SER A 1 128 ? 10.437 23.312 9.659 1.00 20.52 127 SER A N 1
ATOM 967 C CA . SER A 1 128 ? 9.775 24.481 10.237 1.00 22.91 127 SER A CA 1
ATOM 968 C C . SER A 1 128 ? 10.472 25.793 9.844 1.00 23.14 127 SER A C 1
ATOM 969 O O . SER A 1 128 ? 11.639 25.811 9.411 1.00 22.24 127 SER A O 1
ATOM 972 N N . SER A 1 129 ? 9.760 26.903 9.997 1.00 22.32 128 SER A N 1
ATOM 973 C CA . SER A 1 129 ? 10.346 28.192 9.672 1.00 22.89 128 SER A CA 1
ATOM 974 C C . SER A 1 129 ? 10.016 29.147 10.793 1.00 23.54 128 SER A C 1
ATOM 975 O O . SER A 1 129 ? 8.856 29.262 11.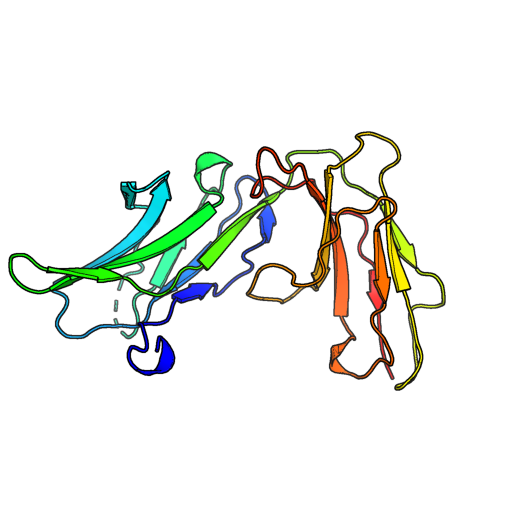196 1.00 22.34 128 SER A O 1
ATOM 978 N N . ALA A 1 130 ? 11.011 29.864 11.274 1.00 23.19 129 ALA A N 1
ATOM 979 C CA . ALA A 1 130 ? 10.744 30.825 12.334 1.00 24.36 129 ALA A CA 1
ATOM 980 C C . ALA A 1 130 ? 10.662 32.230 11.725 1.00 23.34 129 ALA A C 1
ATOM 981 O O . ALA A 1 130 ? 10.708 33.216 12.434 1.00 24.44 129 ALA A O 1
ATOM 983 N N . HIS A 1 131 ? 10.599 32.340 10.402 1.00 22.47 130 HIS A N 1
ATOM 984 C CA . HIS A 1 131 ? 10.473 33.659 9.799 1.00 22.33 130 HIS A CA 1
ATOM 985 C C . HIS A 1 131 ? 9.199 33.652 8.978 1.00 23.48 130 HIS A C 1
ATOM 986 O O . HIS A 1 131 ? 8.110 33.683 9.532 1.00 24.27 130 HIS A O 1
ATOM 993 N N . ILE A 1 132 ? 9.335 33.621 7.664 1.00 23.52 131 ILE A N 1
ATOM 994 C CA . ILE A 1 132 ? 8.215 33.584 6.746 1.00 26.46 131 ILE A CA 1
ATOM 995 C C . ILE A 1 132 ? 7.335 32.359 7.036 1.00 24.71 131 ILE A C 1
ATOM 996 O O . ILE A 1 132 ? 7.855 31.276 7.305 1.00 24.08 131 ILE A O 1
ATOM 1001 N N . PRO A 1 133 ? 5.994 32.511 6.984 1.00 25.23 132 PRO A N 1
ATOM 1002 C CA . PRO A 1 133 ? 5.092 31.374 7.248 1.00 24.57 132 PRO A CA 1
ATOM 1003 C C . PRO A 1 133 ? 4.700 30.675 5.980 1.00 27.21 132 PRO A C 1
ATOM 1004 O O . PRO A 1 133 ? 3.554 30.797 5.509 1.00 29.12 132 PRO A O 1
ATOM 1008 N N . PHE A 1 134 ? 5.620 29.910 5.422 1.00 25.98 133 PHE A N 1
ATOM 1009 C CA . PHE A 1 134 ? 5.349 29.201 4.185 1.00 25.33 133 PHE A CA 1
ATOM 1010 C C . PHE A 1 134 ? 4.016 28.471 4.177 1.00 25.89 133 PHE A C 1
ATOM 1011 O O . PHE A 1 134 ? 3.561 28.033 5.238 1.00 27.95 133 PHE A O 1
ATOM 1019 N N . ASP A 1 135 ? 3.439 28.303 2.981 1.00 26.15 134 ASP A N 1
ATOM 1020 C CA . ASP A 1 135 ? 2.178 27.545 2.782 1.00 26.69 134 ASP A CA 1
ATOM 1021 C C . ASP A 1 135 ? 2.461 26.041 2.802 1.00 24.63 134 ASP A C 1
ATOM 1022 O O . ASP A 1 135 ? 1.648 25.283 3.288 1.00 24.14 134 ASP A O 1
ATOM 1027 N N . ARG A 1 136 ? 3.573 25.629 2.190 1.00 21.41 135 ARG A N 1
ATOM 1028 C CA . ARG A 1 136 ? 3.931 24.210 2.096 1.00 22.86 135 ARG A CA 1
ATOM 1029 C C . ARG A 1 136 ? 5.404 23.927 2.329 1.00 22.19 135 ARG A C 1
ATOM 1030 O O . ARG A 1 136 ? 6.261 24.808 2.191 1.00 22.66 135 ARG A O 1
ATOM 1038 N N . PHE A 1 137 ? 5.679 22.674 2.649 1.00 20.56 136 PHE A N 1
ATOM 1039 C CA . PHE A 1 137 ? 7.031 22.210 2.865 1.00 20.82 136 PHE A CA 1
ATOM 1040 C C . PHE A 1 137 ? 7.177 20.884 2.133 1.00 22.79 136 PHE A C 1
ATOM 1041 O O . PHE A 1 137 ? 6.232 20.094 2.084 1.00 20.12 136 PHE A O 1
ATOM 1049 N N . SER A 1 138 ? 8.353 20.671 1.543 1.00 21.72 137 SER A N 1
ATOM 1050 C CA . SER A 1 138 ? 8.662 19.420 0.876 1.00 23.44 137 SER A CA 1
ATOM 1051 C C . SER A 1 138 ? 9.983 18.920 1.481 1.00 23.07 137 SER A C 1
ATOM 1052 O O . SER A 1 138 ? 10.869 19.737 1.867 1.00 22.02 137 SER A O 1
ATOM 1055 N N . LEU A 1 139 ? 10.122 17.598 1.571 1.00 22.02 138 LEU A N 1
ATOM 1056 C CA . LEU A 1 139 ? 11.362 16.970 2.090 1.00 21.70 138 LEU A CA 1
ATOM 1057 C C . LEU A 1 139 ? 12.011 16.278 0.901 1.00 21.63 138 LEU A C 1
ATOM 1058 O O . LEU A 1 139 ? 11.451 15.350 0.338 1.00 21.36 138 LEU A O 1
ATOM 1063 N N . ALA A 1 140 ? 13.199 16.726 0.514 1.00 21.53 139 ALA A N 1
ATOM 1064 C CA . ALA A 1 140 ? 13.881 16.168 -0.639 1.00 21.44 139 ALA A CA 1
ATOM 1065 C C . ALA A 1 140 ? 15.071 15.303 -0.231 1.00 22.62 139 ALA A C 1
ATOM 1066 O O . ALA A 1 140 ? 15.771 15.590 0.746 1.00 22.19 139 ALA A O 1
ATOM 1068 N N . LYS A 1 141 ? 15.313 14.243 -0.987 1.00 22.82 140 LYS A N 1
ATOM 1069 C CA . LYS A 1 141 ? 16.428 13.340 -0.694 1.00 24.39 140 LYS A CA 1
ATOM 1070 C C . LYS A 1 141 ? 17.455 13.527 -1.807 1.00 24.33 140 LYS A C 1
ATOM 1071 O O . LYS A 1 141 ? 17.128 13.418 -2.976 1.00 23.08 140 LYS A O 1
ATOM 1077 N N . GLU A 1 142 ? 18.695 13.810 -1.466 1.00 25.11 141 GLU A N 1
ATOM 1078 C CA . GLU A 1 142 ? 19.694 14.019 -2.506 1.00 28.08 141 GLU A CA 1
ATOM 1079 C C . GLU A 1 142 ? 19.739 12.812 -3.453 1.00 28.64 141 GLU A C 1
ATOM 1080 O O . GLU A 1 142 ? 19.522 11.670 -3.024 1.00 28.00 141 GLU A O 1
ATOM 1086 N N . GLY A 1 143 ? 19.995 13.071 -4.738 1.00 28.62 142 GLY A N 1
ATOM 1087 C CA . GLY A 1 143 ? 20.049 11.992 -5.711 1.00 30.23 142 GLY A CA 1
ATOM 1088 C C . GLY A 1 143 ? 18.742 11.694 -6.444 1.00 30.49 142 GLY A C 1
ATOM 1089 O O . GLY A 1 143 ? 18.771 11.071 -7.502 1.00 31.18 142 GLY A O 1
ATOM 1090 N N . GLU A 1 144 ? 17.604 12.134 -5.916 1.00 29.53 143 GLU A N 1
ATOM 1091 C CA . GLU A 1 144 ? 16.308 11.855 -6.561 1.00 30.48 143 GLU A CA 1
ATOM 1092 C C . GLU A 1 144 ? 16.230 12.547 -7.929 1.00 28.91 143 GLU A C 1
ATOM 1093 O O . GLU A 1 144 ? 16.723 13.670 -8.077 1.00 26.13 143 GLU A O 1
ATOM 1099 N N . LEU A 1 145 ? 15.585 11.916 -8.914 1.00 26.91 144 LEU A N 1
ATOM 1100 C CA . LEU A 1 145 ? 15.485 12.549 -10.225 1.00 27.86 144 LEU A CA 1
ATOM 1101 C C . LEU A 1 145 ? 14.086 13.107 -10.480 1.00 27.74 144 LEU A C 1
ATOM 1102 O O . LEU A 1 145 ? 13.819 13.627 -11.540 1.00 28.40 144 LEU A O 1
ATOM 1107 N N . SER A 1 146 ? 13.198 12.983 -9.500 1.00 29.11 145 SER A N 1
ATOM 1108 C CA . SER A 1 146 ? 11.845 13.518 -9.609 1.00 30.39 145 SER A CA 1
ATOM 1109 C C . SER A 1 146 ? 11.645 14.421 -8.413 1.00 29.21 145 SER A C 1
ATOM 1110 O O . SER A 1 146 ? 12.420 14.321 -7.462 1.00 28.37 145 SER A O 1
ATOM 1113 N N . LEU A 1 147 ? 10.649 15.318 -8.457 1.00 29.05 146 LEU A N 1
ATOM 1114 C CA . LEU A 1 147 ? 10.383 16.229 -7.326 1.00 28.55 146 LEU A CA 1
ATOM 1115 C C . LEU A 1 147 ? 10.062 15.419 -6.061 1.00 29.52 146 LEU A C 1
ATOM 1116 O O . LEU A 1 147 ? 9.537 14.293 -6.146 1.00 30.19 146 LEU A O 1
ATOM 1121 N N . PRO A 1 148 ? 10.339 15.968 -4.868 1.00 30.07 147 PRO A N 1
ATOM 1122 C CA . PRO A 1 148 ? 10.004 15.104 -3.737 1.00 30.45 147 PRO A CA 1
ATOM 1123 C C . PRO A 1 148 ? 8.543 14.679 -3.598 1.00 32.66 147 PRO A C 1
ATOM 1124 O O . PRO A 1 148 ? 7.617 15.400 -3.960 1.00 31.50 147 PRO A O 1
ATOM 1128 N N . GLN A 1 149 ? 8.340 13.485 -3.068 1.00 34.47 148 GLN A N 1
ATOM 1129 C CA . GLN A 1 149 ? 6.987 13.011 -2.881 1.00 37.00 148 GLN A CA 1
ATOM 1130 C C . GLN A 1 149 ? 6.490 13.344 -1.500 1.00 35.93 148 GLN A C 1
ATOM 1131 O O . GLN A 1 149 ? 5.296 13.344 -1.274 1.00 37.04 148 GLN A O 1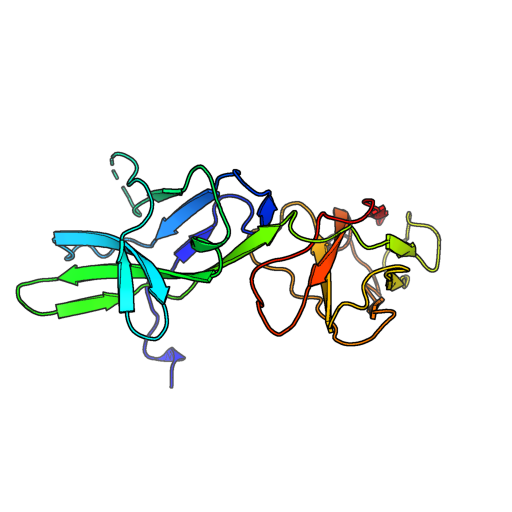
ATOM 1137 N N . HIS A 1 150 ? 7.393 13.624 -0.566 1.00 34.72 149 HIS A N 1
ATOM 1138 C CA . HIS A 1 150 ? 6.940 14.027 0.768 1.00 34.37 149 HIS A CA 1
ATOM 1139 C C . HIS A 1 150 ? 6.688 15.549 0.756 1.00 32.97 149 HIS A C 1
ATOM 1140 O O . HIS A 1 150 ? 7.641 16.347 0.703 1.00 30.50 149 HIS A O 1
ATOM 1147 N N . GLN A 1 151 ? 5.403 15.918 0.801 1.00 30.55 150 GLN A N 1
ATOM 1148 C CA . GLN A 1 151 ? 4.927 17.304 0.789 1.00 30.00 150 GLN A CA 1
ATOM 1149 C C . GLN A 1 151 ? 3.900 17.509 1.891 1.00 28.72 150 GLN A C 1
ATOM 1150 O O . GLN A 1 151 ? 3.154 16.587 2.219 1.00 25.08 150 GLN A O 1
ATOM 1156 N N . SER A 1 152 ? 3.810 18.715 2.444 1.00 26.87 151 SER A N 1
ATOM 1157 C CA . SER A 1 152 ? 2.827 18.939 3.492 1.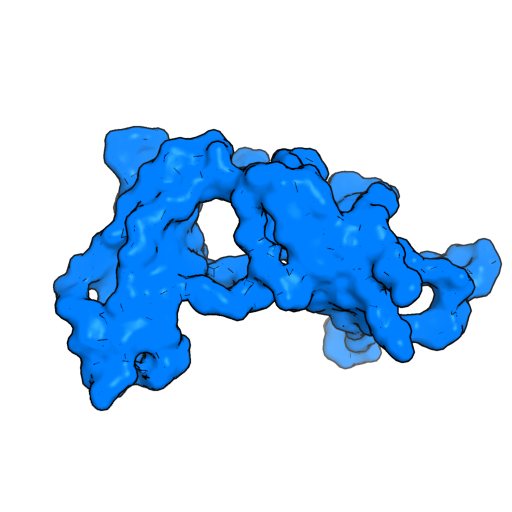00 25.30 151 SER A CA 1
ATOM 1158 C C . SER A 1 152 ? 2.425 20.396 3.618 1.00 26.08 151 SER A C 1
ATOM 1159 O O . SER A 1 152 ? 3.218 21.300 3.324 1.00 24.64 151 SER A O 1
ATOM 1162 N N . GLY A 1 153 ? 1.172 20.627 4.010 1.00 26.02 152 GLY A N 1
ATOM 1163 C CA . GLY A 1 153 ? 0.696 21.984 4.190 1.00 27.38 152 GLY A CA 1
ATOM 1164 C C . GLY A 1 153 ? 0.616 22.318 5.671 1.00 29.92 152 GLY A C 1
ATOM 1165 O O . GLY A 1 153 ? 0.052 23.326 6.065 1.00 28.61 152 GLY A O 1
ATOM 1166 N N . GLU A 1 154 ? 1.187 21.487 6.521 1.00 32.36 153 GLU A N 1
ATOM 1167 C CA . GLU A 1 154 ? 1.125 21.802 7.949 1.00 36.98 153 GLU A CA 1
ATOM 1168 C C . GLU A 1 154 ? 2.404 22.443 8.437 1.00 37.45 153 GLU A C 1
ATOM 1169 O O . GLU A 1 154 ? 3.483 22.240 7.863 1.00 36.66 153 GLU A O 1
ATOM 1175 N N . HIS A 1 155 ? 2.282 23.245 9.484 1.00 38.08 154 HIS A N 1
ATOM 1176 C CA . HIS A 1 155 ? 3.466 23.854 10.048 1.00 40.26 154 HIS A CA 1
ATOM 1177 C C . HIS A 1 155 ? 3.428 23.774 11.553 1.00 39.61 154 HIS A C 1
ATOM 1178 O O . HIS A 1 155 ? 2.530 24.332 12.189 1.00 39.82 154 HIS A O 1
ATOM 1185 N N . PRO A 1 156 ? 4.404 23.061 12.140 1.00 38.39 155 PRO A N 1
ATOM 1186 C CA . PRO A 1 156 ? 5.481 22.363 11.420 1.00 35.99 155 PRO A CA 1
ATOM 1187 C C . PRO A 1 156 ? 5.028 21.138 10.632 1.00 34.10 155 PRO A C 1
ATOM 1188 O O . PRO A 1 156 ? 4.081 20.448 11.007 1.00 31.03 155 PRO A O 1
ATOM 1192 N N . ALA A 1 157 ? 5.720 20.892 9.529 1.00 32.70 156 ALA A N 1
ATOM 1193 C CA . ALA A 1 157 ? 5.435 19.751 8.693 1.00 32.09 156 ALA A CA 1
ATOM 1194 C C . ALA A 1 157 ? 6.293 18.579 9.163 1.00 31.62 156 ALA A C 1
ATOM 1195 O O . ALA A 1 157 ? 7.538 18.663 9.151 1.00 29.56 156 ALA A O 1
ATOM 1197 N N . ASN A 1 158 ? 5.632 17.504 9.593 1.00 30.53 157 ASN A N 1
ATOM 1198 C CA . ASN A 1 158 ? 6.326 16.294 10.040 1.00 30.43 157 ASN A CA 1
ATOM 1199 C C . ASN A 1 158 ? 6.212 15.216 8.970 1.00 28.79 157 ASN A C 1
ATOM 1200 O O . ASN A 1 158 ? 5.144 15.039 8.408 1.00 28.05 157 ASN A O 1
ATOM 1205 N N . PHE A 1 159 ? 7.307 14.500 8.703 1.00 27.24 158 PHE A N 1
ATOM 1206 C CA . PHE A 1 159 ? 7.341 13.420 7.707 1.00 27.24 158 PHE A CA 1
ATOM 1207 C C . PHE A 1 159 ? 7.916 12.144 8.357 1.00 28.84 158 PHE A C 1
ATOM 1208 O O . PHE A 1 159 ? 9.111 12.111 8.686 1.00 28.13 158 PHE A O 1
ATOM 1216 N N . SER A 1 160 ? 7.092 11.109 8.538 1.00 28.81 159 SER A N 1
ATOM 1217 C CA . SER A 1 160 ? 7.555 9.841 9.133 1.00 31.02 159 SER A CA 1
ATOM 1218 C C . SER A 1 160 ? 8.233 9.065 8.034 1.00 30.71 159 SER A C 1
ATOM 1219 O O . SER A 1 160 ? 7.671 8.871 6.973 1.00 31.22 159 SER A O 1
ATOM 1222 N N . LEU A 1 161 ? 9.438 8.596 8.259 1.00 31.38 160 LEU A N 1
ATOM 1223 C CA . LEU A 1 161 ? 10.085 7.884 7.180 1.00 31.14 160 LEU A CA 1
ATOM 1224 C C . LEU A 1 161 ? 10.127 6.379 7.439 1.00 32.65 160 LEU A C 1
ATOM 1225 O O . LEU A 1 161 ? 10.589 5.620 6.592 1.00 31.87 160 LEU A O 1
ATOM 1230 N N . GLY A 1 162 ? 9.659 5.944 8.602 1.00 32.69 161 GLY A N 1
ATOM 1231 C CA . GLY A 1 162 ? 9.732 4.520 8.904 1.00 34.64 161 GLY A CA 1
ATOM 1232 C C . GLY A 1 162 ? 8.459 3.708 8.724 1.00 35.33 161 GLY A C 1
ATOM 1233 O O . GLY A 1 162 ? 7.449 4.248 8.268 1.00 34.62 161 GLY A O 1
ATOM 1234 N N . PRO A 1 163 ? 8.483 2.390 9.045 1.00 36.37 162 PRO A N 1
ATOM 1235 C CA . PRO A 1 163 ? 9.641 1.627 9.549 1.00 35.97 162 PRO A CA 1
ATOM 1236 C C . PRO A 1 163 ? 10.741 1.646 8.500 1.00 36.27 162 PRO A C 1
ATOM 1237 O O . PRO A 1 163 ? 10.553 1.178 7.381 1.00 36.68 162 PRO A O 1
ATOM 1241 N N . VAL A 1 164 ? 11.899 2.179 8.848 1.00 35.91 163 VAL A N 1
ATOM 1242 C CA . VAL A 1 164 ? 12.949 2.270 7.858 1.00 36.79 163 VAL A CA 1
ATOM 1243 C C . VAL A 1 164 ? 13.574 0.987 7.353 1.00 38.30 163 VAL A C 1
ATOM 1244 O O . VAL A 1 164 ? 13.474 -0.078 7.969 1.00 37.83 163 VAL A O 1
ATOM 1248 N N . ASP A 1 165 ? 14.231 1.139 6.207 1.00 38.81 164 ASP A N 1
ATOM 1249 C CA . ASP A 1 165 ? 14.942 0.077 5.534 1.00 40.74 164 ASP A CA 1
ATOM 1250 C C . ASP A 1 165 ? 16.056 0.806 4.819 1.00 40.39 164 ASP A C 1
ATOM 1251 O O . ASP A 1 165 ? 16.106 2.043 4.844 1.00 40.01 164 ASP A O 1
ATOM 1256 N N . LEU A 1 166 ? 16.928 0.044 4.165 1.00 40.60 165 LEU A N 1
ATOM 1257 C CA . LEU A 1 166 ? 18.071 0.587 3.441 1.00 39.70 165 LEU A CA 1
ATOM 1258 C C . LEU A 1 166 ? 17.792 1.702 2.419 1.00 39.60 165 LEU A C 1
ATOM 1259 O O . LEU A 1 166 ? 18.670 2.516 2.153 1.00 40.07 165 LEU A O 1
ATOM 1264 N N . ASN A 1 167 ? 16.590 1.743 1.849 1.00 38.96 166 ASN A N 1
ATOM 1265 C CA . ASN A 1 167 ? 16.246 2.785 0.880 1.00 38.87 166 ASN A CA 1
ATOM 1266 C C . ASN A 1 167 ? 16.157 4.169 1.518 1.00 37.35 166 ASN A C 1
ATOM 1267 O O . ASN A 1 167 ? 16.263 5.173 0.825 1.00 35.15 166 ASN A O 1
ATOM 1272 N N . VAL A 1 168 ? 15.927 4.212 2.832 1.00 36.26 167 VAL A N 1
ATOM 1273 C CA . VAL A 1 168 ? 15.792 5.478 3.541 1.00 32.65 167 VAL A CA 1
ATOM 1274 C C . VAL A 1 168 ? 17.141 6.175 3.703 1.00 32.59 167 VAL A C 1
ATOM 1275 O O . VAL A 1 168 ? 17.205 7.398 3.730 1.00 33.30 167 VAL A O 1
ATOM 1279 N N . SER A 1 169 ? 18.234 5.422 3.792 1.00 31.35 168 SER A N 1
ATOM 1280 C CA . SER A 1 169 ? 19.540 6.062 3.928 1.00 30.22 168 SER A CA 1
ATOM 1281 C C . SER A 1 169 ? 19.718 7.118 2.841 1.00 29.99 168 SER A C 1
ATOM 1282 O O . SER A 1 169 ? 19.309 6.936 1.675 1.00 30.36 168 SER A O 1
ATOM 1285 N N . GLY A 1 170 ? 20.333 8.226 3.217 1.00 28.75 169 GLY A N 1
ATOM 1286 C CA . GLY A 1 170 ? 20.529 9.300 2.267 1.00 26.37 169 GLY A CA 1
ATOM 1287 C C . GLY A 1 170 ? 20.578 10.631 3.003 1.00 26.82 169 GLY A C 1
ATOM 1288 O O . GLY A 1 170 ? 20.384 10.699 4.237 1.00 25.11 169 GLY A O 1
ATOM 1289 N N . ILE A 1 171 ? 20.820 11.689 2.237 1.00 25.67 170 ILE A N 1
ATOM 1290 C CA . ILE A 1 171 ? 20.928 13.028 2.775 1.00 25.15 170 ILE A CA 1
ATOM 1291 C C . ILE A 1 171 ? 19.677 13.823 2.446 1.00 25.08 170 ILE A C 1
ATOM 1292 O O . ILE A 1 171 ? 19.341 14.022 1.278 1.00 23.01 170 ILE A O 1
ATOM 1297 N N . TYR A 1 172 ? 18.995 14.280 3.490 1.00 22.97 171 TYR A N 1
ATOM 1298 C CA . TYR A 1 172 ? 17.759 15.033 3.325 1.00 21.58 171 TYR A CA 1
ATOM 1299 C C . TYR A 1 172 ? 17.807 16.532 3.608 1.00 21.00 171 TYR A C 1
ATOM 1300 O O . TYR A 1 172 ? 18.506 16.972 4.522 1.00 19.46 171 TYR A O 1
ATOM 1309 N N . ARG A 1 173 ? 17.034 17.306 2.838 1.00 20.89 172 ARG A N 1
ATOM 1310 C CA . ARG A 1 173 ? 16.909 18.756 3.053 1.00 21.08 172 ARG A CA 1
ATOM 1311 C C . ARG A 1 173 ? 15.429 19.116 2.896 1.00 22.30 172 ARG A C 1
ATOM 1312 O O . ARG A 1 173 ? 14.701 18.423 2.193 1.00 21.79 172 ARG A O 1
ATOM 1320 N N . CYS A 1 174 ? 14.955 20.176 3.541 1.00 19.98 173 CYS A N 1
ATOM 1321 C CA . CYS A 1 174 ? 13.578 20.525 3.287 1.00 21.39 173 CYS A CA 1
ATOM 1322 C C . CYS A 1 174 ? 13.485 21.900 2.679 1.00 19.92 173 CYS A C 1
ATOM 1323 O O . CYS A 1 174 ? 14.416 22.711 2.773 1.00 18.85 173 CYS A O 1
ATOM 1326 N N . TYR A 1 175 ? 12.368 22.136 2.010 1.00 18.82 174 TYR A N 1
ATOM 1327 C CA . TYR A 1 175 ? 12.126 23.386 1.301 1.00 18.41 174 TYR A CA 1
ATOM 1328 C C . TYR A 1 175 ? 10.784 23.947 1.670 1.00 19.11 174 TYR A C 1
ATOM 1329 O O . TYR A 1 175 ? 9.834 23.165 1.881 1.00 19.35 174 TYR A O 1
ATOM 1338 N N . GLY A 1 176 ? 10.696 25.278 1.729 1.00 16.45 175 GLY A N 1
ATOM 1339 C CA . GLY A 1 176 ? 9.427 25.898 2.023 1.00 18.84 175 GLY A CA 1
ATOM 1340 C C . GLY A 1 176 ? 8.996 26.672 0.785 1.00 19.70 175 GLY A C 1
ATOM 1341 O O . GLY A 1 176 ? 9.841 27.096 0.014 1.00 19.85 175 GLY A O 1
ATOM 1342 N N . TRP A 1 177 ? 7.688 26.835 0.566 1.00 19.35 176 TRP A N 1
ATOM 1343 C CA . TRP A 1 177 ? 7.212 27.585 -0.577 1.00 19.64 176 TRP A CA 1
ATOM 1344 C C . TRP A 1 177 ? 5.774 28.038 -0.371 1.00 21.41 176 TRP A C 1
ATOM 1345 O O . TRP A 1 177 ? 5.135 27.684 0.621 1.00 18.16 176 TRP A O 1
ATOM 1356 N N . TYR A 1 178 ? 5.288 28.865 -1.292 1.00 23.16 177 TYR A N 1
ATOM 1357 C CA . TYR A 1 178 ? 3.922 29.362 -1.198 1.00 26.14 177 TYR A CA 1
ATOM 1358 C C . TYR A 1 178 ? 3.121 28.894 -2.334 1.00 27.27 177 TYR A C 1
ATOM 1359 O O . TYR A 1 178 ? 3.585 28.912 -3.468 1.00 25.06 177 TYR A O 1
ATOM 1368 N N . ASN A 1 179 ? 1.884 28.530 -2.017 1.00 28.56 178 ASN A N 1
ATOM 1369 C CA . ASN A 1 179 ? 0.923 28.062 -2.993 1.00 30.00 178 ASN A CA 1
ATOM 1370 C C . ASN A 1 179 ? 0.810 28.913 -4.214 1.00 28.16 178 ASN A C 1
ATOM 1371 O O . ASN A 1 179 ? 0.574 28.388 -5.293 1.00 27.08 178 ASN A O 1
ATOM 1376 N N . ARG A 1 180 ? 0.949 30.226 -4.038 1.00 28.42 179 ARG A N 1
ATOM 1377 C CA . ARG A 1 180 ? 0.850 31.202 -5.131 1.00 29.07 179 ARG A CA 1
ATOM 1378 C C . ARG A 1 180 ? 1.789 30.921 -6.300 1.00 29.54 179 ARG A C 1
ATOM 1379 O O . ARG A 1 180 ? 1.449 31.189 -7.457 1.00 29.15 179 ARG A O 1
ATOM 1387 N N . SER A 1 181 ? 3.006 30.463 -5.986 1.00 27.01 180 SER A N 1
ATOM 1388 C CA . SER A 1 181 ? 4.020 30.185 -7.013 1.00 27.86 180 SER A CA 1
ATOM 1389 C C . SER A 1 181 ? 4.563 28.825 -6.648 1.00 24.79 180 SER A C 1
ATOM 1390 O O . SER A 1 181 ? 5.612 28.715 -6.036 1.00 25.00 180 SER A O 1
ATOM 1393 N N . PRO A 1 182 ? 3.840 27.767 -7.012 1.00 23.17 181 PRO A N 1
ATOM 1394 C CA . PRO A 1 182 ? 4.240 26.386 -6.702 1.00 21.15 181 PRO A CA 1
ATOM 1395 C C . PRO A 1 182 ? 5.613 25.893 -7.145 1.00 20.54 181 PRO A C 1
ATOM 1396 O O . PRO A 1 182 ? 6.134 24.897 -6.625 1.00 20.64 181 PRO A O 1
ATOM 1400 N N . TYR A 1 183 ? 6.233 26.559 -8.099 1.00 20.25 182 TYR A N 1
ATOM 1401 C CA . TYR A 1 183 ? 7.546 26.076 -8.552 1.00 18.53 182 TYR A CA 1
ATOM 1402 C C . TYR A 1 183 ? 8.748 26.938 -8.086 1.00 18.11 182 TYR A C 1
ATOM 1403 O O . TYR A 1 183 ? 9.884 26.689 -8.476 1.00 18.11 182 TYR A O 1
ATOM 1412 N N . LEU A 1 184 ? 8.503 27.957 -7.262 1.00 16.48 183 LEU A N 1
ATOM 1413 C CA . LEU A 1 184 ? 9.592 28.783 -6.724 1.00 15.87 183 LEU A CA 1
ATOM 1414 C C . LEU A 1 184 ? 9.685 28.393 -5.230 1.00 16.06 183 LEU A C 1
ATOM 1415 O O . LEU A 1 184 ? 8.763 28.615 -4.452 1.00 16.17 183 LEU A O 1
ATOM 1420 N N . TRP A 1 185 ? 10.811 27.812 -4.848 1.00 16.91 184 TRP A N 1
ATOM 1421 C CA . TRP A 1 185 ? 11.071 27.288 -3.495 1.00 16.80 184 TRP A CA 1
ATOM 1422 C C . TRP A 1 185 ? 12.161 28.054 -2.754 1.00 16.52 184 TRP A C 1
ATOM 1423 O O . TRP A 1 185 ? 12.933 28.813 -3.359 1.00 15.61 184 TRP A O 1
ATOM 1434 N N . SER A 1 186 ? 12.260 27.826 -1.451 1.00 14.33 185 SER A N 1
ATOM 1435 C CA . SER A 1 186 ? 13.242 28.534 -0.662 1.00 16.28 185 SER A CA 1
ATOM 1436 C C . SER A 1 186 ? 14.623 27.929 -0.876 1.00 16.03 185 SER A C 1
ATOM 1437 O O . SER A 1 186 ? 14.783 26.977 -1.630 1.00 16.23 185 SER A O 1
ATOM 1440 N N . PHE A 1 187 ? 15.618 28.521 -0.213 1.00 18.12 186 PHE A N 1
ATOM 1441 C CA . PHE A 1 187 ? 16.984 27.985 -0.185 1.00 16.66 186 PHE A CA 1
ATOM 1442 C C . PHE A 1 187 ? 16.728 26.707 0.606 1.00 16.21 186 PHE A C 1
ATOM 1443 O O . PHE A 1 187 ? 15.705 26.620 1.318 1.00 15.35 186 PHE A O 1
ATOM 1451 N N . PRO A 1 188 ? 17.597 25.697 0.480 1.00 16.07 187 PRO A N 1
ATOM 1452 C CA . PRO A 1 188 ? 17.393 24.467 1.247 1.00 16.12 187 PRO A CA 1
ATOM 1453 C C . PRO A 1 188 ? 17.792 24.668 2.719 1.00 16.92 187 PRO A C 1
ATOM 1454 O O . PRO A 1 188 ? 18.664 25.488 3.051 1.00 15.50 187 PRO A O 1
ATOM 1458 N N . SER A 1 189 ? 17.148 23.909 3.604 1.00 16.93 188 SER A N 1
ATOM 1459 C CA . SER A 1 189 ? 17.447 23.951 5.011 1.00 16.85 188 SER A CA 1
ATOM 1460 C C . SER A 1 189 ? 18.771 23.190 5.181 1.00 18.09 188 SER A C 1
ATOM 1461 O O . SER A 1 189 ? 19.362 22.662 4.226 1.00 16.60 188 SER A O 1
ATOM 1464 N N . ASN A 1 190 ? 19.202 23.112 6.429 1.00 17.49 189 ASN A N 1
ATOM 1465 C CA . ASN A 1 190 ? 20.373 22.350 6.810 1.00 18.08 189 ASN A CA 1
ATOM 1466 C C . ASN A 1 190 ? 20.043 20.920 6.328 1.00 18.06 189 ASN A C 1
ATOM 1467 O O . ASN A 1 190 ? 18.860 20.518 6.272 1.00 16.79 189 ASN A O 1
ATOM 1472 N N . ALA A 1 191 ? 21.073 20.154 5.966 1.00 18.82 190 ALA A N 1
ATOM 1473 C CA . ALA A 1 191 ? 20.898 18.755 5.535 1.00 18.88 190 ALA A CA 1
ATOM 1474 C C . ALA A 1 191 ? 21.132 17.764 6.687 1.00 19.47 190 ALA A C 1
ATOM 1475 O O . ALA A 1 191 ? 22.016 17.967 7.520 1.00 19.70 190 ALA A O 1
ATOM 1477 N N . LEU A 1 192 ? 20.322 16.707 6.741 1.00 19.00 191 LEU A N 1
ATOM 1478 C CA . LEU A 1 192 ? 20.463 15.667 7.754 1.00 20.46 191 LEU A CA 1
ATOM 1479 C C . LEU A 1 192 ? 20.771 14.376 7.016 1.00 22.25 191 LEU A C 1
ATOM 1480 O O . LEU A 1 192 ? 20.081 14.026 6.022 1.00 22.36 191 LEU A O 1
ATOM 1485 N N . GLU A 1 193 ? 21.814 13.680 7.447 1.00 22.41 192 GLU A N 1
ATOM 1486 C CA . GLU A 1 193 ? 22.117 12.421 6.807 1.00 24.51 192 GLU A CA 1
ATOM 1487 C C . GLU A 1 193 ? 21.636 11.258 7.676 1.00 25.71 192 GLU A C 1
ATOM 1488 O O . GLU A 1 193 ? 22.042 11.123 8.852 1.00 24.74 192 GLU A O 1
ATOM 1494 N N . LEU A 1 194 ? 20.730 10.458 7.118 1.00 24.97 193 LEU A N 1
ATOM 1495 C CA . LEU A 1 194 ? 20.210 9.272 7.809 1.00 26.59 193 LEU A CA 1
ATOM 1496 C C . LEU A 1 194 ? 20.957 8.048 7.300 1.00 27.14 193 LEU A C 1
ATOM 1497 O O . LEU A 1 194 ? 21.196 7.905 6.078 1.00 25.94 193 LEU A O 1
ATOM 1502 N N . VAL A 1 195 ? 21.318 7.174 8.226 1.00 27.34 194 VAL A N 1
ATOM 1503 C CA . VAL A 1 195 ? 22.011 5.962 7.854 1.00 29.70 194 VAL A CA 1
ATOM 1504 C C . VAL A 1 195 ? 21.256 4.831 8.509 1.00 32.33 194 VAL A C 1
ATOM 1505 O O . VAL A 1 195 ? 20.993 4.887 9.714 1.00 31.69 194 VAL A O 1
ATOM 1509 N N . VAL A 1 196 ? 20.852 3.844 7.717 1.00 34.46 195 VAL A N 1
ATOM 1510 C CA . VAL A 1 196 ? 20.170 2.690 8.278 1.00 38.32 195 VAL A CA 1
ATOM 1511 C C . VAL A 1 196 ? 21.169 1.539 8.149 1.00 40.66 195 VAL A C 1
ATOM 1512 O O . VAL A 1 196 ? 21.727 1.299 7.077 1.00 40.33 195 VAL A O 1
ATOM 1516 N N . THR A 1 197 ? 21.426 0.852 9.249 1.00 44.63 196 THR A N 1
ATOM 1517 C CA . THR A 1 197 ? 22.374 -0.263 9.233 1.00 49.28 196 THR A CA 1
ATOM 1518 C C . THR A 1 197 ? 22.259 -1.091 10.501 1.00 50.35 196 THR A C 1
ATOM 1519 O O . THR A 1 197 ? 21.988 -2.299 10.400 1.00 51.95 196 THR A O 1
#

Radius of gyration: 18.89 Å; Cα contacts (8 Å, |Δi|>4): 496; chains: 1; bounding box: 32×35×60 Å

B-factor: mean 27.12, std 8.1, range [11.84, 53.84]

Nearest PDB structures (foldseek):
  1uct-assembly1_A  TM=1.005E+00  e=2.874E-39  Homo sapiens
  8sku-assembly1_R  TM=9.651E-01  e=2.357E-30  Homo sapiens
  8sm2-assembly1_C-2  TM=9.420E-01  e=1.823E-26  Macaca mulatta
  3p2t-assembly1_A  TM=6.610E-01  e=7.995E-16  Homo sapiens
  1p6f-assembly1_A  TM=8.016E-01  e=1.041E-13  Homo sapiens

Solvent-accessible surface area: 10782 Å² total; per-residue (Å²): 168,124,75,100,129,112,81,14,83,20,34,2,99,44,56,0,22,3,84,85,94,16,60,4,75,0,28,0,68,40,33,224,119,20,149,61,15,50,1,3,10,13,82,150,107,62,66,142,106,28,44,128,82,56,223,170,46,7,36,6,24,2,60,117,0,53,40,115,51,8,6,104,0,22,0,6,0,60,20,47,194,193,116,108,99,62,1,64,53,19,71,0,0,0,5,15,68,44,36,122,4,120,1,40,42,98,88,48,47,110,2,133,78,42,59,97,3,26,0,29,0,29,16,115,94,61,103,10,48,73,1,0,5,12,48,104,67,66,87,74,31,8,173,81,99,19,52,122,89,67,0,98,11,81,20,25,97,4,70,126,130,20,37,20,53,14,80,0,17,0,15,47,66,219,36,62,45,42,4,0,115,42,3,48,43,28,96,0,55,5,127

Organism: Homo sapiens (NCBI:txid9606)

Sequence (191 aa):
QEGDFPMPFISAKSSPVIPLDGSVKIQCQAIREAYLTQLMIIKNSTYREIGRRLKTDPEFVIDHMDANKAGRYQCQYRIGHYRFRYSDTLELVVTGLYGKPFLSADRGLVLMPGENISLTCSSAHIPFDRFSLAKEGELSLPQHQSGEHPANFSLGPVDLNVSGIYRCYGWYNRSPYLWSFPSNALELVVT

InterPro domains:
  IPR003599 Immunoglobulin domain subtype [SM00409] (34-120)
  IPR003599 Immunoglobulin domain subtype [SM00409] (131-216)
  IPR013151 Immunoglobulin-like beta-sandwich domain [PF00047] (134-206)
  IPR013783 Immunoglobulin-like fold [G3DSA:2.60.40.10] (26-120)
  IPR013783 Immunoglobulin-like fold [G3DSA:2.60.40.10] (121-215)
  IPR036179 Immunoglobulin-like domain superfamily [SSF48726] (23-120)
  IPR036179 Immunoglobulin-like domain superfamily [SSF48726] (123-217)
  IPR050412 Immunoglobulin-like Receptors in Immune Regulation [PTHR11738] (7-246)

CATH classification: 2.60.40.10 (+1 more: 2.60.40.10)

GO terms:
  GO:0002446 neutrophil mediated immunity (P, IDA)
  GO:0035457 cellular response to interferon-alpha (P, IDA)
  GO:0038093 Fc receptor signaling pathway (P, IDA)
  GO:0042119 neutrophil activation (P, IDA)
  GO:0005886 plasma membrane (C, IDA)
  GO:0033031 positive regulation of neutrophil apoptotic process (P, IDA)
  GO:0097011 cellular response to granulocyte macrophage colony-stimulating factor stimulus (P, IDA)
  GO:0071222 cellular response to lipopolysaccharide (P, IDA)
  GO:0071346 cellular response to type II interferon (P, IDA)
  GO:0071354 cellular response to interleukin-6 (P, IDA)
  GO:0071356 cellular response to tumor necrosis factor (P, IDA)
  GO:0019766 IgA receptor activity (F, IDA)
  GO:0019862 IgA binding (F, IDA)
  GO:0005886 plasma membrane (C, TAS)
  GO:0006955 immune response (P, TAS)
  GO:0101003 ficolin-1-rich granule membrane (C, TAS)
  GO:0035579 specific granule membrane (C, TAS)
  GO:0070821 tertiary granule membrane (C, TAS)
  GO:0005515 protein binding (F, IPI)